Protein AF-A0A1W6MSN5-F1 (afdb_monomer_lite)

Sequence (271 aa):
MRWISDKAENTPKPKRASVRVVSIAAPNGRPIFDTGAVQSAICGAPQLVPGHAYAGFCESVIEARYAGYIDSFAGGAVCFGRIGQMRLEPYPQQYSVRHNVARPTDMIAESIAFLIRNLPAVLLLFALVLGATGLPRRTDAASRFLAWILLLPIGVTGLWAGIAHIFYPGVAAAYIGWEDSPFQYEVGTADLAIGVTACAAFWRSWDFRAAAVCGASIFLFGDAIGHVRQMLAANNFAPGNAGVPFYMDIICPLLAIGLLIASRRASSLGK

Foldseek 3Di:
DDDDDDDDPDDDDPPPPPPPFDDDQDPPRDRQFDLVQLLCLLVVDDPPDVPPDPVVSQVSLVVRQFPAWDDDPVAWIWTAHPVGGTDTGHRPPVVVVPCVPPDPVNVVVVVVVVCVLQQLVVLLVVLVVCLVPVPDDPADSLLSSLLSLLQTNFQVVLQVQLCCLQVVVCVSQVQQVHHRDPVSNVSSVLSNVLNVQSNVCSPDDLVSLVVSLVSLLVVLVVLLVVLVCCCVPVVRCRCCSVHNSNVSSPVSSVSNVVSSVVRVVVVVVVD

pLDDT: mean 77.25, std 23.17, range [25.5, 98.81]

InterPro domains:
  IPR046740 Protein of unknown function DUF6790 [PF20589] (118-267)

Secondary structure (DSSP, 8-state):
-----------------------PPPTTSS-SS-HHHHHHHHHT--TTSTT--HHHHHHHHHHTTEEEEEEETTTEEEEEETTS-EEEEEPPGGGGG---S--HHHHHHHHHHHHHHTHHHHHHHHHHHHHHHS---SS-HHHHHHHHHIIIIIIIHHHHHHHHHHH-HHHHHHHHT----THHHHHHHHHHHHHHHHHHHTTS-HHHHHHHHHHHHHHHHHHHHHHHHHHHHH----HHHHSHHHHHHHHHHHHHHHHHHHHHHHHHHT-

Structure (mmCIF, N/CA/C/O backbone):
data_AF-A0A1W6MSN5-F1
#
_entry.id   AF-A0A1W6MSN5-F1
#
loop_
_atom_site.group_PDB
_atom_site.id
_atom_site.type_symbol
_atom_site.label_atom_id
_atom_site.label_alt_id
_atom_site.label_comp_id
_atom_site.label_asym_id
_atom_site.label_entity_id
_atom_site.label_seq_id
_atom_site.pdbx_PDB_ins_code
_atom_site.Cartn_x
_atom_site.Cartn_y
_atom_site.Cartn_z
_atom_site.occupancy
_atom_site.B_iso_or_equiv
_atom_site.auth_seq_id
_atom_site.auth_comp_id
_atom_site.auth_asym_id
_atom_site.auth_atom_id
_atom_site.pdbx_PDB_model_num
ATOM 1 N N . MET A 1 1 ? 27.901 -29.104 7.632 1.00 36.28 1 MET A N 1
ATOM 2 C CA . MET A 1 1 ? 26.883 -30.040 7.109 1.00 36.28 1 MET A CA 1
ATOM 3 C C . MET A 1 1 ? 26.612 -29.678 5.660 1.00 36.28 1 MET A C 1
ATOM 5 O O . MET A 1 1 ? 26.310 -28.528 5.381 1.00 36.28 1 MET A O 1
ATOM 9 N N . ARG A 1 2 ? 26.863 -30.634 4.764 1.00 28.89 2 ARG A N 1
ATOM 10 C CA . ARG A 1 2 ? 26.613 -30.600 3.314 1.00 28.89 2 ARG A CA 1
ATOM 11 C C . ARG A 1 2 ? 25.228 -31.198 3.028 1.00 28.89 2 ARG A C 1
ATOM 13 O O . ARG A 1 2 ? 24.700 -31.872 3.907 1.00 28.89 2 ARG A O 1
ATOM 20 N N . TRP A 1 3 ? 24.805 -31.052 1.768 1.00 25.50 3 TRP A N 1
ATOM 21 C CA . TRP A 1 3 ? 23.624 -31.584 1.062 1.00 25.50 3 TRP A CA 1
ATOM 22 C C . TRP A 1 3 ? 22.485 -30.558 0.961 1.00 25.50 3 TRP A C 1
ATOM 24 O O . TRP A 1 3 ? 22.000 -30.081 1.975 1.00 25.50 3 TRP A O 1
ATOM 34 N N . ILE A 1 4 ? 22.058 -30.126 -0.232 1.00 29.73 4 ILE A N 1
ATOM 35 C CA . ILE A 1 4 ? 21.908 -30.878 -1.493 1.00 29.73 4 ILE A CA 1
ATOM 36 C C . ILE A 1 4 ? 22.422 -30.062 -2.698 1.00 29.73 4 ILE A C 1
ATOM 38 O O . ILE A 1 4 ? 21.942 -28.961 -2.958 1.00 29.73 4 ILE A O 1
ATOM 42 N N . SER A 1 5 ? 23.382 -30.633 -3.437 1.00 36.91 5 SER A N 1
ATOM 43 C CA . SER A 1 5 ? 23.536 -30.434 -4.883 1.00 36.91 5 SER A CA 1
ATOM 44 C C . SER A 1 5 ? 22.693 -31.481 -5.618 1.00 36.91 5 SER A C 1
ATOM 46 O O . SER A 1 5 ? 22.407 -32.541 -5.066 1.00 36.91 5 SER A O 1
ATOM 48 N N . ASP A 1 6 ? 22.367 -31.172 -6.873 1.00 33.50 6 ASP A N 1
ATOM 49 C CA . ASP A 1 6 ? 21.861 -32.074 -7.917 1.00 33.50 6 ASP A CA 1
ATOM 50 C C . ASP A 1 6 ? 20.360 -32.396 -7.903 1.00 33.50 6 ASP A C 1
ATOM 52 O O . ASP A 1 6 ? 19.904 -33.400 -7.361 1.00 33.50 6 ASP A O 1
ATOM 56 N N . LYS A 1 7 ? 19.588 -31.560 -8.615 1.00 31.81 7 LYS A N 1
ATOM 57 C CA . LYS A 1 7 ? 18.926 -31.938 -9.883 1.00 31.81 7 LYS A CA 1
ATOM 58 C C . LYS A 1 7 ? 18.090 -30.776 -10.435 1.00 31.81 7 LYS A C 1
ATOM 60 O O . LYS A 1 7 ? 16.948 -30.581 -10.042 1.00 31.81 7 LYS A O 1
ATOM 65 N N . ALA A 1 8 ? 18.658 -30.060 -11.401 1.00 31.67 8 ALA A N 1
ATOM 66 C CA . ALA A 1 8 ? 17.929 -29.426 -12.503 1.00 31.67 8 ALA A CA 1
ATOM 67 C C . ALA A 1 8 ? 18.925 -29.132 -13.636 1.00 31.67 8 ALA A C 1
ATOM 69 O O . ALA A 1 8 ? 19.138 -27.993 -14.042 1.00 31.67 8 ALA A O 1
ATOM 70 N N . GLU A 1 9 ? 19.592 -30.182 -14.109 1.00 35.94 9 GLU A N 1
ATOM 71 C CA . GLU A 1 9 ? 20.255 -30.148 -15.405 1.00 35.94 9 GLU A CA 1
ATOM 72 C C . GLU A 1 9 ? 19.197 -30.433 -16.484 1.00 35.94 9 GLU A C 1
ATOM 74 O O . GLU A 1 9 ? 18.377 -31.340 -16.337 1.00 35.94 9 GLU A O 1
ATOM 79 N N . ASN A 1 10 ? 19.245 -29.654 -17.568 1.00 35.78 10 ASN A N 1
ATOM 80 C CA . ASN A 1 10 ? 18.534 -29.838 -18.838 1.00 35.78 10 ASN A CA 1
ATOM 81 C C . ASN A 1 10 ? 17.022 -29.542 -18.916 1.00 35.78 10 ASN A C 1
ATOM 83 O O . ASN A 1 10 ? 16.211 -30.387 -19.285 1.00 35.78 10 ASN A O 1
ATOM 87 N N . THR A 1 11 ? 16.672 -28.258 -18.841 1.00 30.72 11 THR A N 1
ATOM 88 C CA . THR A 1 11 ? 15.791 -27.695 -19.881 1.00 30.72 11 THR A CA 1
ATOM 89 C C . THR A 1 11 ? 16.637 -26.809 -20.789 1.00 30.72 11 THR A C 1
ATOM 91 O O . THR A 1 11 ? 17.241 -25.855 -20.286 1.00 30.72 11 THR A O 1
ATOM 94 N N . PRO A 1 12 ? 16.732 -27.084 -22.102 1.00 30.38 12 PRO A N 1
ATOM 95 C CA . PRO A 1 12 ? 17.428 -26.177 -22.996 1.00 30.38 12 PRO A CA 1
ATOM 96 C C . PRO A 1 12 ? 16.701 -24.831 -22.950 1.00 30.38 12 PRO A C 1
ATOM 98 O O . PRO A 1 12 ? 15.537 -24.735 -23.338 1.00 30.38 12 PRO A O 1
ATOM 101 N N . LYS A 1 13 ? 17.385 -23.777 -22.483 1.00 35.09 13 LYS A N 1
ATOM 102 C CA . LYS A 1 13 ? 16.971 -22.402 -22.795 1.00 35.09 13 LYS A CA 1
ATOM 103 C C . LYS A 1 13 ? 16.743 -22.352 -24.309 1.00 35.09 13 LYS A C 1
ATOM 105 O O . LYS A 1 13 ? 17.583 -22.914 -25.025 1.00 35.09 13 LYS A O 1
ATOM 110 N N . PRO A 1 14 ? 15.666 -21.726 -24.821 1.00 30.42 14 PRO A N 1
ATOM 111 C CA . PRO A 1 14 ? 15.506 -21.587 -26.258 1.00 30.42 14 PRO A CA 1
ATOM 112 C C . PRO A 1 14 ? 16.769 -20.905 -26.776 1.00 30.42 14 PRO A C 1
ATOM 114 O O . PRO A 1 14 ? 17.052 -19.750 -26.449 1.00 30.42 14 PRO A O 1
ATOM 117 N N . LYS A 1 15 ? 17.593 -21.656 -27.517 1.00 31.75 15 LYS A N 1
ATOM 118 C CA . LYS A 1 15 ? 18.714 -21.073 -28.242 1.00 31.75 15 LYS A CA 1
ATOM 119 C C . LYS A 1 15 ? 18.079 -19.981 -29.088 1.00 31.75 15 LYS A C 1
ATOM 121 O O . LYS A 1 15 ? 17.180 -20.282 -29.871 1.00 31.75 15 LYS A O 1
ATOM 126 N N . ARG A 1 16 ? 18.509 -18.725 -28.930 1.00 32.88 16 ARG A N 1
ATOM 127 C CA . ARG A 1 16 ? 18.260 -17.717 -29.964 1.00 32.88 16 ARG A CA 1
ATOM 128 C C . ARG A 1 16 ? 18.854 -18.296 -31.240 1.00 32.88 16 ARG A C 1
ATOM 130 O O . ARG A 1 16 ? 20.068 -18.280 -31.423 1.00 32.88 16 ARG A O 1
ATOM 137 N N . ALA A 1 17 ? 18.003 -18.880 -32.072 1.00 28.70 17 ALA A N 1
ATOM 138 C CA . ALA A 1 17 ? 18.365 -19.274 -33.410 1.00 28.70 17 ALA A CA 1
ATOM 139 C C . ALA A 1 17 ? 18.505 -17.968 -34.188 1.00 28.70 17 ALA A C 1
ATOM 141 O O . ALA A 1 17 ? 17.533 -17.424 -34.703 1.00 28.70 17 ALA A O 1
ATOM 142 N N . SER A 1 18 ? 19.714 -17.412 -34.220 1.00 31.62 18 SER A N 1
ATOM 143 C CA . SER A 1 18 ? 20.055 -16.470 -35.271 1.00 31.62 18 SER A CA 1
ATOM 144 C C . SER A 1 18 ? 20.172 -17.285 -36.554 1.00 31.62 18 SER A C 1
ATOM 146 O O . SER A 1 18 ? 21.187 -17.924 -36.832 1.00 31.62 18 SER A O 1
ATOM 148 N N . VAL A 1 19 ? 19.088 -17.318 -37.328 1.00 29.61 19 VAL A N 1
ATOM 149 C CA . VAL A 1 19 ? 19.141 -17.816 -38.701 1.00 29.61 19 VAL A CA 1
ATOM 150 C C . VAL A 1 19 ? 19.996 -16.821 -39.475 1.00 29.61 19 VAL A C 1
ATOM 152 O O . VAL A 1 19 ? 19.579 -15.697 -39.748 1.00 29.61 19 VAL A O 1
ATOM 155 N N . ARG A 1 20 ? 21.236 -17.209 -39.780 1.00 27.30 20 ARG A N 1
ATOM 156 C CA . ARG A 1 20 ? 22.083 -16.440 -40.686 1.00 27.30 20 ARG A CA 1
ATOM 157 C C . ARG A 1 20 ? 21.509 -16.645 -42.089 1.00 27.30 20 ARG A C 1
ATOM 159 O O . ARG A 1 20 ? 21.600 -17.737 -42.642 1.00 27.30 20 ARG A O 1
ATOM 166 N N . VAL A 1 21 ? 20.851 -15.617 -42.618 1.00 35.75 21 VAL A N 1
ATOM 167 C CA . VAL A 1 21 ? 20.214 -15.656 -43.939 1.00 35.75 21 VAL A CA 1
ATOM 168 C C . VAL A 1 21 ? 21.306 -15.767 -44.999 1.00 35.75 21 VAL A C 1
ATOM 170 O O . VAL A 1 21 ? 22.071 -14.830 -45.219 1.00 35.75 21 VAL A O 1
ATOM 173 N N . VAL A 1 22 ? 21.394 -16.926 -45.648 1.00 31.64 22 VAL A N 1
ATOM 174 C CA . VAL A 1 22 ? 22.201 -17.092 -46.856 1.00 31.64 22 VAL A CA 1
ATOM 175 C C . VAL A 1 22 ? 21.367 -16.561 -48.016 1.00 31.64 22 VAL A C 1
ATOM 177 O O . VAL A 1 22 ? 20.335 -17.132 -48.365 1.00 31.64 22 VAL A O 1
ATOM 180 N N . SER A 1 23 ? 21.794 -15.439 -48.595 1.00 39.47 23 SER A N 1
ATOM 181 C CA . SER A 1 23 ? 21.292 -14.989 -49.892 1.00 39.47 23 SER A CA 1
ATOM 182 C C . SER A 1 23 ? 21.693 -16.030 -50.936 1.00 39.47 23 SER A C 1
ATOM 184 O O . SER A 1 23 ? 22.871 -16.172 -51.254 1.00 39.47 23 SER A O 1
ATOM 186 N N . ILE A 1 24 ? 20.727 -16.795 -51.434 1.00 39.94 24 ILE A N 1
ATOM 187 C CA . ILE A 1 24 ? 20.908 -17.609 -52.637 1.00 39.94 24 ILE A CA 1
ATOM 188 C C . ILE A 1 24 ? 20.416 -16.726 -53.781 1.00 39.94 24 ILE A C 1
ATOM 190 O O . ILE A 1 24 ? 19.296 -16.237 -53.702 1.00 39.94 24 ILE A O 1
ATOM 194 N N . ALA A 1 25 ? 21.237 -16.457 -54.795 1.00 41.09 25 ALA A N 1
ATOM 195 C CA . ALA A 1 25 ? 20.827 -15.695 -55.977 1.00 41.09 25 ALA A CA 1
ATOM 196 C C . ALA A 1 25 ? 20.073 -16.595 -56.973 1.00 41.09 25 ALA A C 1
ATOM 198 O O . ALA A 1 25 ? 20.331 -17.798 -57.042 1.00 41.09 25 ALA A O 1
ATOM 199 N N . ALA A 1 26 ? 19.144 -16.028 -57.755 1.00 46.78 26 ALA A N 1
ATOM 200 C CA . ALA A 1 26 ? 18.489 -16.770 -58.833 1.00 46.78 26 ALA A CA 1
ATOM 201 C C . ALA A 1 26 ? 19.520 -17.126 -59.925 1.00 46.78 26 ALA A C 1
ATOM 203 O O . ALA A 1 26 ? 20.399 -16.301 -60.194 1.00 46.78 26 ALA A O 1
ATOM 204 N N . PRO A 1 27 ? 19.389 -18.267 -60.630 1.00 43.47 27 PRO A N 1
ATOM 205 C CA . PRO A 1 27 ? 20.343 -18.702 -61.665 1.00 43.47 27 PRO A CA 1
ATOM 206 C C . PRO A 1 27 ? 20.520 -17.733 -62.851 1.00 43.47 27 PRO A C 1
ATOM 208 O O . PRO A 1 27 ? 21.387 -17.920 -63.695 1.00 43.47 27 PRO A O 1
ATOM 211 N N . ASN A 1 28 ? 19.670 -16.715 -62.946 1.00 47.91 28 ASN A N 1
ATOM 212 C CA . ASN A 1 28 ? 19.462 -15.851 -64.102 1.00 47.91 28 ASN A CA 1
ATOM 213 C C . ASN A 1 28 ? 19.500 -14.349 -63.750 1.00 47.91 28 ASN A C 1
ATOM 215 O O . ASN A 1 28 ? 18.985 -13.526 -64.504 1.00 47.91 28 ASN A O 1
ATOM 219 N N . GLY A 1 29 ? 20.092 -13.978 -62.607 1.00 49.56 29 GLY A N 1
ATOM 220 C CA . GLY A 1 29 ? 20.387 -12.578 -62.260 1.00 49.56 29 GLY A CA 1
ATOM 221 C C . GLY A 1 29 ? 19.173 -11.691 -61.949 1.00 49.56 29 GLY A C 1
ATOM 222 O O . GLY A 1 29 ? 19.337 -10.496 -61.720 1.00 49.56 29 GLY A O 1
ATOM 223 N N . ARG A 1 30 ? 17.955 -12.248 -61.909 1.00 48.38 30 ARG A N 1
ATOM 224 C CA . ARG A 1 30 ? 16.757 -11.545 -61.426 1.00 48.38 30 ARG A CA 1
ATOM 225 C C . ARG A 1 30 ? 16.666 -11.646 -59.897 1.00 48.38 30 ARG A C 1
ATOM 227 O O . ARG A 1 30 ? 16.995 -12.703 -59.353 1.00 48.38 30 ARG A O 1
ATOM 234 N N . PRO A 1 31 ? 16.202 -10.598 -59.193 1.00 53.94 31 PRO A N 1
ATOM 235 C CA . PRO A 1 31 ? 15.923 -10.710 -57.768 1.00 53.94 31 PRO A CA 1
ATOM 236 C C . PRO A 1 31 ? 14.862 -11.795 -57.533 1.00 53.94 31 PRO A C 1
ATOM 238 O O . PRO A 1 31 ? 13.854 -11.856 -58.235 1.00 53.94 31 PRO A O 1
ATOM 241 N N . ILE A 1 32 ? 15.120 -12.689 -56.572 1.00 58.00 32 ILE A N 1
ATOM 242 C CA . ILE A 1 32 ? 14.226 -13.817 -56.249 1.00 58.00 32 ILE A CA 1
ATOM 243 C C . ILE A 1 32 ? 12.878 -13.328 -55.702 1.00 58.00 32 ILE A C 1
ATOM 245 O O . ILE A 1 32 ? 11.854 -13.970 -55.929 1.00 58.00 32 ILE A O 1
ATOM 249 N N . PHE A 1 33 ? 12.887 -12.177 -55.031 1.00 62.41 33 PHE A N 1
ATOM 250 C CA . PHE A 1 33 ? 11.725 -11.536 -54.430 1.00 62.41 33 PHE A CA 1
ATOM 251 C C . PHE A 1 33 ? 11.545 -10.134 -54.983 1.00 62.41 33 PHE A C 1
ATOM 253 O O . PHE A 1 33 ? 12.529 -9.405 -55.132 1.00 62.41 33 PHE A O 1
ATOM 260 N N . ASP A 1 34 ? 10.295 -9.741 -55.211 1.00 67.50 34 ASP A N 1
ATOM 261 C CA . ASP A 1 34 ? 9.962 -8.347 -55.473 1.00 67.50 34 ASP A CA 1
ATOM 262 C C . ASP A 1 34 ? 9.640 -7.643 -54.151 1.00 67.50 34 ASP A C 1
ATOM 264 O O . ASP A 1 34 ? 8.501 -7.582 -53.686 1.00 67.50 34 ASP A O 1
ATOM 268 N N . THR A 1 35 ? 10.692 -7.143 -53.506 1.00 62.31 35 THR A N 1
ATOM 269 C CA . THR A 1 35 ? 10.578 -6.442 -52.222 1.00 62.31 35 THR A CA 1
ATOM 270 C C . THR A 1 35 ? 9.804 -5.138 -52.367 1.00 62.31 35 THR A C 1
ATOM 272 O O . THR A 1 35 ? 9.113 -4.737 -51.440 1.00 62.31 35 THR A O 1
ATOM 275 N N . GLY A 1 36 ? 9.893 -4.483 -53.530 1.00 62.31 36 GLY A N 1
ATOM 276 C CA . GLY A 1 36 ? 9.146 -3.260 -53.811 1.00 62.31 36 GLY A CA 1
ATOM 277 C C . GLY A 1 36 ? 7.647 -3.527 -53.893 1.00 62.31 36 GLY A C 1
ATOM 278 O O . GLY A 1 36 ? 6.863 -2.764 -53.329 1.00 62.31 36 GLY A O 1
ATOM 279 N N . ALA A 1 37 ? 7.252 -4.640 -54.516 1.00 64.00 37 ALA A N 1
ATOM 280 C CA . ALA A 1 37 ? 5.863 -5.076 -54.582 1.00 64.00 37 ALA A CA 1
ATOM 281 C C . ALA A 1 37 ? 5.304 -5.458 -53.203 1.00 64.00 37 ALA A C 1
ATOM 283 O O . ALA A 1 37 ? 4.214 -5.007 -52.862 1.00 64.00 37 ALA A O 1
ATOM 284 N N . VAL A 1 38 ? 6.049 -6.195 -52.365 1.00 63.69 38 VAL A N 1
ATOM 285 C CA . VAL A 1 38 ? 5.590 -6.511 -50.993 1.00 63.69 38 VAL A CA 1
ATOM 286 C C . VAL A 1 38 ? 5.523 -5.271 -50.119 1.00 63.69 38 VAL A C 1
ATOM 288 O O . VAL A 1 38 ? 4.529 -5.086 -49.425 1.00 63.69 38 VAL A O 1
ATOM 291 N N . GLN A 1 39 ? 6.516 -4.382 -50.177 1.00 64.62 39 GLN A N 1
ATOM 292 C CA . GLN A 1 39 ? 6.456 -3.118 -49.444 1.00 64.62 39 GLN A CA 1
ATOM 293 C C . GLN A 1 39 ? 5.255 -2.281 -49.907 1.00 64.62 39 GLN A C 1
ATOM 295 O O . GLN A 1 39 ? 4.568 -1.688 -49.084 1.00 64.62 39 GLN A O 1
ATOM 300 N N . SER A 1 40 ? 4.963 -2.271 -51.212 1.00 63.53 40 SER A N 1
ATOM 301 C CA . SER A 1 40 ? 3.802 -1.573 -51.777 1.00 63.53 40 SER A CA 1
ATOM 302 C C . SER A 1 40 ? 2.483 -2.222 -51.367 1.00 63.53 40 SER A C 1
ATOM 304 O O . SER A 1 40 ? 1.533 -1.502 -51.094 1.00 63.53 40 SER A O 1
ATOM 306 N N . ALA A 1 41 ? 2.426 -3.549 -51.248 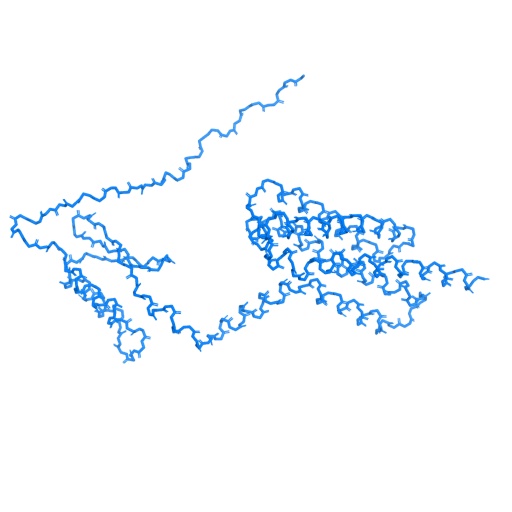1.00 63.66 41 ALA A N 1
ATOM 307 C CA . ALA A 1 41 ? 1.266 -4.274 -50.735 1.00 63.66 41 ALA A CA 1
ATOM 308 C C . ALA A 1 41 ? 1.061 -4.041 -49.230 1.00 63.66 41 ALA A C 1
ATOM 310 O O . ALA A 1 41 ? -0.064 -3.856 -48.786 1.00 63.66 41 ALA A O 1
ATOM 311 N N . ILE A 1 42 ? 2.142 -3.983 -48.447 1.00 62.34 42 ILE A N 1
ATOM 312 C CA . ILE A 1 42 ? 2.125 -3.644 -47.017 1.00 62.34 42 ILE A CA 1
ATOM 313 C C . ILE A 1 42 ? 1.673 -2.190 -46.813 1.00 62.34 42 ILE A C 1
ATOM 315 O O . ILE A 1 42 ? 0.824 -1.918 -45.968 1.00 62.34 42 ILE A O 1
ATOM 319 N N . CYS A 1 43 ? 2.194 -1.252 -47.606 1.00 61.16 43 CYS A N 1
ATOM 320 C CA . CYS A 1 43 ? 1.782 0.156 -47.589 1.00 61.16 43 CYS A CA 1
ATOM 321 C C . CYS A 1 43 ? 0.358 0.358 -48.140 1.00 61.16 43 CYS A C 1
ATOM 323 O O . CYS A 1 43 ? -0.357 1.256 -47.699 1.00 61.16 43 CYS A O 1
ATOM 325 N N . GLY A 1 44 ? -0.035 -0.469 -49.109 1.00 53.75 44 GLY A N 1
ATOM 326 C CA . GLY A 1 44 ? -1.311 -0.465 -49.819 1.00 53.75 44 GLY A CA 1
ATOM 327 C C . GLY A 1 44 ? -2.384 -1.349 -49.189 1.00 53.75 44 GLY A C 1
ATOM 328 O O . GLY A 1 44 ? -3.479 -1.427 -49.736 1.00 53.75 44 GLY A O 1
ATOM 329 N N . ALA A 1 45 ? -2.118 -1.947 -48.025 1.00 54.94 45 ALA A N 1
ATOM 330 C CA . ALA A 1 45 ? -3.097 -2.642 -47.199 1.00 54.94 45 ALA A CA 1
ATOM 331 C C . ALA A 1 45 ? -3.615 -1.743 -46.056 1.00 54.94 45 ALA A C 1
ATOM 333 O O . ALA A 1 45 ? -3.410 -2.061 -44.882 1.00 54.94 45 ALA A O 1
ATOM 334 N N . PRO A 1 46 ? -4.315 -0.614 -46.312 1.00 49.62 46 PRO A N 1
ATOM 335 C CA . PRO A 1 46 ? -5.171 -0.072 -45.282 1.00 49.62 46 PRO A CA 1
ATOM 336 C C . PRO A 1 46 ? -6.291 -1.083 -45.034 1.00 49.62 46 PRO A C 1
ATOM 338 O O . PRO A 1 46 ? -7.119 -1.338 -45.908 1.00 49.62 46 PRO A O 1
ATOM 341 N N . GLN A 1 47 ? -6.384 -1.579 -43.801 1.00 52.88 47 GLN A N 1
ATOM 342 C CA . GLN A 1 47 ? -7.576 -2.227 -43.235 1.00 52.88 47 GLN A CA 1
ATOM 343 C C . GLN A 1 47 ? -8.798 -1.270 -43.163 1.00 52.88 47 GLN A C 1
ATOM 345 O O . GLN A 1 47 ? -9.570 -1.306 -42.211 1.00 52.88 47 GLN A O 1
ATOM 350 N N . LEU A 1 48 ? -8.974 -0.360 -44.129 1.00 46.56 48 LEU A N 1
ATOM 351 C CA . LEU A 1 48 ? -9.953 0.731 -44.091 1.00 46.56 48 LEU A CA 1
ATOM 352 C C . LEU A 1 48 ? -10.623 1.033 -45.446 1.00 46.56 48 LEU A C 1
ATOM 354 O O . LEU A 1 48 ? -11.219 2.097 -45.597 1.00 46.56 48 LEU A O 1
ATOM 358 N N . VAL A 1 49 ? -10.598 0.109 -46.412 1.00 37.28 49 VAL A N 1
ATOM 359 C CA . VAL A 1 49 ? -11.524 0.154 -47.560 1.00 37.28 49 VAL A CA 1
ATOM 360 C C . VAL A 1 49 ? -12.536 -0.984 -47.398 1.00 37.28 49 VAL A C 1
ATOM 362 O O . VAL A 1 49 ? -12.117 -2.146 -47.374 1.00 37.28 49 VAL A O 1
ATOM 365 N N . PRO A 1 50 ? -13.848 -0.708 -47.270 1.00 34.41 50 PRO A N 1
ATOM 366 C CA . PRO A 1 50 ? -14.865 -1.754 -47.314 1.00 34.41 50 PRO A CA 1
ATOM 367 C C . PRO A 1 50 ? -14.708 -2.548 -48.620 1.00 34.41 50 PRO A C 1
ATOM 369 O O . PRO A 1 50 ? -14.910 -2.000 -49.699 1.00 34.41 50 PRO A O 1
ATOM 372 N N . GLY A 1 51 ? -14.287 -3.814 -48.523 1.00 44.47 51 GLY A N 1
ATOM 373 C CA . GLY A 1 51 ? -14.064 -4.693 -49.679 1.00 44.47 51 GLY A CA 1
ATOM 374 C C . GLY A 1 51 ? -12.620 -5.154 -49.927 1.00 44.47 51 GLY A C 1
ATOM 375 O O . GLY A 1 51 ? -12.437 -6.067 -50.728 1.00 44.47 51 GLY A O 1
ATOM 376 N N . HIS A 1 52 ? -11.598 -4.634 -49.230 1.00 46.66 52 HIS A N 1
ATOM 377 C CA . HIS A 1 52 ? -10.257 -5.243 -49.282 1.00 46.66 52 HIS A CA 1
ATOM 378 C C . HIS A 1 52 ? -10.186 -6.474 -48.369 1.00 46.66 52 HIS A C 1
ATOM 380 O O . HIS A 1 52 ? -9.843 -6.400 -47.190 1.00 46.66 52 HIS A O 1
ATOM 386 N N . ALA A 1 53 ? -10.569 -7.625 -48.919 1.00 53.34 53 ALA A N 1
ATOM 387 C CA . ALA A 1 53 ? -10.463 -8.909 -48.244 1.00 53.34 53 ALA A CA 1
ATOM 388 C C . ALA A 1 53 ? -8.991 -9.341 -48.121 1.00 53.34 53 ALA A C 1
ATOM 390 O O . ALA A 1 53 ? -8.197 -9.118 -49.032 1.00 53.34 53 ALA A O 1
ATOM 391 N N . TYR A 1 54 ? -8.661 -10.034 -47.027 1.00 55.19 54 TYR A N 1
ATOM 392 C CA . TYR A 1 54 ? -7.385 -10.730 -46.773 1.00 55.19 54 TYR A CA 1
ATOM 393 C C . TYR A 1 54 ? -6.823 -11.461 -48.013 1.00 55.19 54 TYR A C 1
ATOM 395 O O . TYR A 1 54 ? -5.616 -11.483 -48.237 1.00 55.19 54 TYR A O 1
ATOM 403 N N . ALA A 1 55 ? -7.713 -11.965 -48.874 1.00 55.94 55 ALA A N 1
ATOM 404 C CA . ALA A 1 55 ? -7.392 -12.560 -50.166 1.00 55.94 55 ALA A CA 1
ATOM 405 C C . ALA A 1 55 ? -6.539 -11.664 -51.089 1.00 55.94 55 ALA A C 1
ATOM 407 O O . ALA A 1 55 ? -5.570 -12.157 -51.653 1.00 55.94 55 ALA A O 1
ATOM 408 N N . GLY A 1 56 ? -6.824 -10.361 -51.199 1.00 60.25 56 GLY A N 1
ATOM 409 C CA . GLY A 1 56 ? -6.070 -9.460 -52.086 1.00 60.25 56 GLY A CA 1
ATOM 410 C C . GLY A 1 56 ? -4.639 -9.196 -51.603 1.00 60.25 56 GLY A C 1
ATOM 411 O O . GLY A 1 56 ? -3.711 -9.059 -52.402 1.00 60.25 56 GLY A O 1
ATOM 412 N N . PHE A 1 57 ? -4.427 -9.199 -50.282 1.00 64.44 57 PHE A N 1
ATOM 413 C CA . PHE A 1 57 ? -3.080 -9.140 -49.713 1.00 64.44 57 PHE A CA 1
ATOM 414 C C . PHE A 1 57 ? -2.314 -10.440 -49.987 1.00 64.44 57 PHE A C 1
ATOM 416 O O . PHE A 1 57 ? -1.162 -10.400 -50.418 1.00 64.44 57 PHE A O 1
ATOM 423 N N . CYS A 1 58 ? -2.962 -11.598 -49.810 1.00 61.59 58 CYS A N 1
ATOM 424 C CA . CYS A 1 58 ? -2.376 -12.890 -50.165 1.00 61.59 58 CYS A CA 1
ATOM 425 C C . CYS A 1 58 ? -2.000 -12.969 -51.652 1.00 61.59 58 CYS A C 1
ATOM 427 O O . CYS A 1 58 ? -0.913 -13.451 -51.964 1.00 61.59 58 CYS A O 1
ATOM 429 N N . GLU A 1 59 ? -2.846 -12.465 -52.555 1.00 64.62 59 GLU A N 1
ATOM 430 C CA . GLU A 1 59 ? -2.545 -12.382 -53.990 1.00 64.62 59 GLU A CA 1
ATOM 431 C C . GLU A 1 59 ? -1.297 -11.537 -54.249 1.00 64.62 59 GLU A C 1
ATOM 433 O O . GLU A 1 59 ? -0.379 -12.001 -54.917 1.00 64.62 59 GLU A O 1
ATOM 438 N N . SER A 1 60 ? -1.190 -10.368 -53.614 1.00 66.38 60 SER A N 1
ATOM 439 C CA . SER A 1 60 ? -0.036 -9.471 -53.767 1.00 66.38 60 SER A CA 1
ATOM 440 C C . SER A 1 60 ? 1.277 -10.106 -53.280 1.00 66.38 60 SER A C 1
ATOM 442 O O . SER A 1 60 ? 2.330 -9.955 -53.901 1.00 66.38 60 SER A O 1
ATOM 444 N N . VAL A 1 61 ? 1.229 -10.869 -52.182 1.00 65.38 61 VAL A N 1
ATOM 445 C CA . VAL A 1 61 ? 2.383 -11.618 -51.647 1.00 65.38 61 VAL A CA 1
ATOM 446 C C . VAL A 1 61 ? 2.793 -12.757 -52.592 1.00 65.38 61 VAL A C 1
ATOM 448 O O . VAL A 1 61 ? 3.987 -12.991 -52.807 1.00 65.38 61 VAL A O 1
ATOM 451 N N . ILE A 1 62 ? 1.819 -13.447 -53.192 1.00 65.50 62 ILE A N 1
ATOM 452 C CA . ILE A 1 62 ? 2.055 -14.515 -54.174 1.00 65.50 62 ILE A CA 1
ATOM 453 C C . ILE A 1 62 ? 2.630 -13.942 -55.480 1.00 65.50 62 ILE A C 1
ATOM 455 O O . ILE A 1 62 ? 3.591 -14.504 -56.018 1.00 65.50 62 ILE A O 1
ATOM 459 N N . GLU A 1 63 ? 2.100 -12.818 -55.970 1.00 70.44 63 GLU A N 1
ATOM 460 C CA . GLU A 1 63 ? 2.595 -12.101 -57.155 1.00 70.44 63 GLU A CA 1
ATOM 461 C C . GLU A 1 63 ? 4.027 -11.595 -56.957 1.00 70.44 63 GLU A C 1
ATOM 463 O O . GLU A 1 63 ? 4.865 -11.715 -57.856 1.00 70.44 63 GLU A O 1
ATOM 468 N N . ALA A 1 64 ? 4.359 -11.158 -55.739 1.00 65.69 64 ALA A N 1
ATOM 469 C CA . ALA A 1 64 ? 5.712 -10.772 -55.353 1.00 65.69 64 ALA A CA 1
ATOM 470 C C . ALA A 1 64 ? 6.682 -11.958 -55.143 1.00 65.69 64 ALA A C 1
ATOM 472 O O . ALA A 1 64 ? 7.824 -11.771 -54.710 1.00 65.69 64 ALA A O 1
ATOM 473 N N . ARG A 1 65 ? 6.254 -13.177 -55.514 1.00 67.56 65 ARG A N 1
ATOM 474 C CA . ARG A 1 65 ? 7.020 -14.439 -55.535 1.00 67.56 65 ARG A CA 1
ATOM 475 C C . ARG A 1 65 ? 7.315 -15.055 -54.167 1.00 67.56 65 ARG A C 1
ATOM 477 O O . ARG A 1 65 ? 8.158 -15.952 -54.066 1.00 67.56 65 ARG A O 1
ATOM 484 N N . TYR A 1 66 ? 6.585 -14.656 -53.133 1.00 67.69 66 TYR A N 1
ATOM 485 C CA . TYR A 1 66 ? 6.630 -15.328 -51.838 1.00 67.69 66 TYR A CA 1
ATOM 486 C C . TYR A 1 66 ? 5.693 -16.550 -51.829 1.00 67.69 66 TYR A C 1
ATOM 488 O O . TYR A 1 66 ? 4.736 -16.657 -52.595 1.00 67.69 66 TYR A O 1
ATOM 496 N N . ALA A 1 67 ? 6.016 -17.532 -50.993 1.00 64.62 67 ALA A N 1
ATOM 497 C CA . ALA A 1 67 ? 5.208 -18.722 -50.733 1.00 64.62 67 ALA A CA 1
ATOM 498 C C . ALA A 1 67 ? 4.163 -18.499 -49.630 1.00 64.62 67 ALA A C 1
ATOM 500 O O . ALA A 1 67 ? 3.179 -19.228 -49.572 1.00 64.62 67 ALA A O 1
ATOM 501 N N . GLY A 1 68 ? 4.383 -17.516 -48.755 1.00 62.25 68 GLY A N 1
ATOM 502 C CA . GLY A 1 68 ? 3.477 -17.166 -47.666 1.00 62.25 68 GLY A CA 1
ATOM 503 C C . GLY A 1 68 ? 4.094 -16.132 -46.730 1.00 62.25 68 GLY A C 1
ATOM 504 O O . GLY A 1 68 ? 5.240 -15.721 -46.921 1.00 62.25 68 GLY A O 1
ATOM 505 N N . TYR A 1 69 ? 3.349 -15.723 -45.707 1.00 66.19 69 TYR A N 1
ATOM 506 C CA . TYR A 1 69 ? 3.826 -14.798 -44.681 1.00 66.19 69 TYR A CA 1
ATOM 507 C C . TYR A 1 69 ? 3.215 -15.118 -43.310 1.00 66.19 69 TYR A C 1
ATOM 509 O O . TYR A 1 69 ? 2.174 -15.768 -43.221 1.00 66.19 69 TYR A O 1
ATOM 517 N N . ILE A 1 70 ? 3.873 -14.659 -42.247 1.00 62.44 70 ILE A N 1
ATOM 518 C CA . ILE A 1 70 ? 3.381 -14.658 -40.868 1.00 62.44 70 ILE A CA 1
ATOM 519 C C . ILE A 1 70 ? 3.493 -13.231 -40.343 1.00 62.44 70 ILE A C 1
ATOM 521 O O . ILE A 1 70 ? 4.551 -12.609 -40.444 1.00 62.44 70 ILE A O 1
ATOM 525 N N . ASP A 1 71 ? 2.406 -12.721 -39.774 1.00 60.28 71 ASP A N 1
ATOM 526 C CA . ASP A 1 71 ? 2.402 -11.408 -39.137 1.00 60.28 71 ASP A CA 1
ATOM 527 C C . ASP A 1 71 ? 3.181 -11.474 -37.814 1.00 60.28 71 ASP A C 1
ATOM 529 O O . ASP A 1 71 ? 2.973 -12.371 -36.992 1.00 60.28 71 ASP A O 1
ATOM 533 N N . SER A 1 72 ? 4.127 -10.559 -37.624 1.00 55.44 72 SER A N 1
ATOM 534 C CA . SER A 1 72 ? 4.947 -10.487 -36.419 1.00 55.44 72 SER A CA 1
ATOM 535 C C . SER A 1 72 ? 4.360 -9.465 -35.460 1.00 55.44 72 SER A C 1
ATOM 537 O O . SER A 1 72 ? 4.262 -8.277 -35.772 1.00 55.44 72 SER A O 1
ATOM 539 N N . PHE A 1 73 ? 4.097 -9.902 -34.227 1.00 48.66 73 PHE A N 1
ATOM 540 C CA . PHE A 1 73 ? 3.710 -9.025 -33.116 1.00 48.66 73 PHE A CA 1
ATOM 541 C C . PHE A 1 73 ? 4.742 -7.921 -32.813 1.00 48.66 73 PHE A C 1
ATOM 543 O O . PHE A 1 73 ? 4.429 -6.973 -32.102 1.00 48.66 73 PHE A O 1
ATOM 550 N N . ALA A 1 74 ? 5.961 -8.015 -33.360 1.00 49.28 74 ALA A N 1
ATOM 551 C CA . ALA A 1 74 ? 7.013 -7.010 -33.225 1.00 49.28 74 ALA A CA 1
ATOM 552 C C . ALA A 1 74 ? 6.974 -5.898 -34.302 1.00 49.28 74 ALA A C 1
ATOM 554 O O . ALA A 1 74 ? 7.945 -5.156 -34.431 1.00 49.28 74 ALA A O 1
ATOM 555 N N . GLY A 1 75 ? 5.887 -5.772 -35.076 1.00 53.47 75 GLY A N 1
ATOM 556 C CA . GLY A 1 75 ? 5.681 -4.639 -35.990 1.00 53.47 75 GLY A CA 1
ATOM 557 C C . GLY A 1 75 ? 6.198 -4.847 -37.419 1.00 53.47 75 GLY A C 1
ATOM 558 O O . GLY A 1 75 ? 6.694 -3.910 -38.045 1.00 53.47 75 GLY A O 1
ATOM 559 N N . GLY A 1 76 ? 6.052 -6.054 -37.967 1.00 63.69 76 GLY A N 1
ATOM 560 C CA . GLY A 1 76 ? 6.357 -6.354 -39.373 1.00 63.69 76 GLY A CA 1
ATOM 561 C C . GLY A 1 76 ? 5.775 -7.694 -39.817 1.00 63.69 76 GLY A C 1
ATOM 562 O O . GLY A 1 76 ? 5.147 -8.381 -39.022 1.00 63.69 76 GLY A O 1
ATOM 563 N N . ALA A 1 77 ? 6.031 -8.106 -41.055 1.00 66.12 77 ALA A N 1
ATOM 564 C CA . ALA A 1 77 ? 5.661 -9.423 -41.571 1.00 66.12 77 ALA A CA 1
ATOM 565 C C . ALA A 1 77 ? 6.913 -10.255 -41.883 1.00 66.12 77 ALA A C 1
ATOM 567 O O . ALA A 1 77 ? 7.852 -9.782 -42.522 1.00 66.12 77 ALA A O 1
ATOM 568 N N . VAL A 1 78 ? 6.933 -11.517 -41.452 1.00 72.19 78 VAL A N 1
ATOM 569 C CA . VAL A 1 78 ? 7.939 -12.496 -41.882 1.00 72.19 78 VAL A CA 1
ATOM 570 C C . VAL A 1 78 ? 7.409 -13.185 -43.131 1.00 72.19 78 VAL A C 1
ATOM 572 O O . VAL A 1 78 ? 6.458 -13.956 -43.055 1.00 72.19 78 VAL A O 1
ATOM 575 N N . CYS A 1 79 ? 8.012 -12.920 -44.282 1.00 72.12 79 CYS A N 1
ATOM 576 C CA . CYS A 1 79 ? 7.633 -13.519 -45.554 1.00 72.12 79 CYS A CA 1
ATOM 577 C C . CYS A 1 79 ? 8.573 -14.685 -45.906 1.00 72.12 79 CYS A C 1
ATOM 579 O O . CYS A 1 79 ? 9.790 -14.604 -45.718 1.00 72.12 79 CYS A O 1
ATOM 581 N N . PHE A 1 80 ? 8.005 -15.770 -46.431 1.00 73.12 80 PHE A N 1
ATOM 582 C CA . PHE A 1 80 ? 8.690 -17.024 -46.747 1.00 73.12 80 PHE A CA 1
ATOM 583 C C . PHE A 1 80 ? 8.720 -17.240 -48.259 1.00 73.12 80 PHE A C 1
ATOM 585 O O . PHE A 1 80 ? 7.710 -17.054 -48.928 1.00 73.12 80 PHE A O 1
ATOM 592 N N . GLY A 1 81 ? 9.852 -17.663 -48.814 1.00 66.44 81 GLY A N 1
ATOM 593 C CA . GLY A 1 81 ? 9.991 -18.079 -50.210 1.00 66.44 81 GLY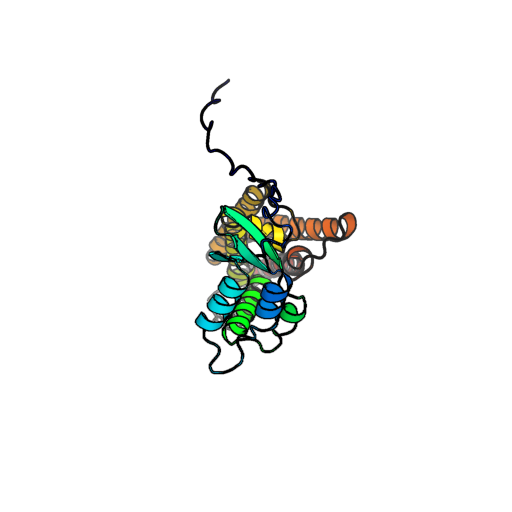 A CA 1
ATOM 594 C C . GLY A 1 81 ? 9.786 -19.579 -50.410 1.00 66.44 81 GLY A C 1
ATOM 595 O O . GLY A 1 81 ? 9.918 -20.372 -49.480 1.00 66.44 81 GLY A O 1
ATOM 596 N N . ARG A 1 82 ? 9.532 -19.991 -51.658 1.00 60.22 82 ARG A N 1
ATOM 597 C CA . ARG A 1 82 ? 9.230 -21.395 -52.023 1.00 60.22 82 ARG A CA 1
ATOM 598 C C . ARG A 1 82 ? 10.370 -22.386 -51.763 1.00 60.22 82 ARG A C 1
ATOM 600 O O . ARG A 1 82 ? 10.132 -23.585 -51.733 1.00 60.22 82 ARG A O 1
ATOM 607 N N . ILE A 1 83 ? 11.589 -21.888 -51.567 1.00 61.97 83 ILE A N 1
ATOM 608 C CA . ILE A 1 83 ? 12.792 -22.684 -51.281 1.00 61.97 83 ILE A CA 1
ATOM 609 C C . ILE A 1 83 ? 13.319 -22.467 -49.850 1.00 61.97 83 ILE A C 1
ATOM 611 O O . ILE A 1 83 ? 14.500 -22.663 -49.587 1.00 61.97 83 ILE A O 1
ATOM 615 N N . GLY A 1 84 ? 12.455 -22.037 -48.921 1.00 56.03 84 GLY A N 1
ATOM 616 C CA . GLY A 1 84 ? 12.784 -21.917 -47.491 1.00 56.03 84 GLY A CA 1
ATOM 617 C C . GLY A 1 84 ? 13.500 -20.624 -47.084 1.00 56.03 84 GLY A C 1
ATOM 618 O O . GLY A 1 84 ? 13.974 -20.501 -45.958 1.00 56.03 84 GLY A O 1
ATOM 619 N N . GLN A 1 85 ? 13.580 -19.643 -47.981 1.00 65.38 85 GLN A N 1
ATOM 620 C CA . GLN A 1 85 ? 14.103 -18.306 -47.688 1.00 65.38 85 GLN A CA 1
ATOM 621 C C . GLN A 1 85 ? 13.132 -17.544 -46.776 1.00 65.38 85 GLN A C 1
ATOM 623 O O . GLN A 1 85 ? 11.927 -17.603 -46.991 1.00 65.38 85 GLN A O 1
ATOM 628 N N . MET A 1 86 ? 13.641 -16.808 -45.789 1.00 63.44 86 MET A N 1
ATOM 629 C CA . MET A 1 86 ? 12.836 -16.002 -44.864 1.00 63.44 86 MET A CA 1
ATOM 630 C C . MET A 1 86 ? 13.310 -14.556 -44.874 1.00 63.44 86 MET A C 1
ATOM 632 O O . MET A 1 86 ? 14.517 -14.301 -44.866 1.00 63.44 86 MET A O 1
ATOM 636 N N . ARG A 1 87 ? 12.367 -13.613 -44.858 1.00 64.81 87 ARG A N 1
ATOM 637 C CA . ARG A 1 87 ? 12.655 -12.180 -44.830 1.00 64.81 87 ARG A CA 1
ATOM 638 C C . ARG A 1 87 ? 11.678 -11.446 -43.922 1.00 64.81 87 ARG A C 1
ATOM 640 O O . ARG A 1 87 ? 10.483 -11.698 -43.981 1.00 64.81 87 ARG A O 1
ATOM 647 N N . LEU A 1 88 ? 12.200 -10.554 -43.086 1.00 66.56 88 LEU A N 1
ATOM 64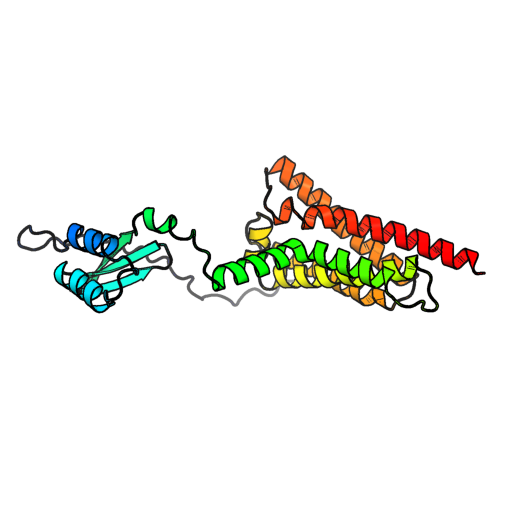8 C CA . LEU A 1 88 ? 11.399 -9.657 -42.258 1.00 66.56 88 LEU A CA 1
ATOM 649 C C . LEU A 1 88 ? 11.176 -8.353 -43.031 1.00 66.56 88 LEU A C 1
ATOM 651 O O . LEU A 1 88 ? 12.151 -7.678 -43.354 1.00 66.56 88 LEU A O 1
ATOM 655 N N . GLU A 1 89 ? 9.921 -8.004 -43.288 1.00 66.81 89 GLU A N 1
ATOM 656 C CA . GLU A 1 89 ? 9.533 -6.712 -43.852 1.00 66.81 89 GLU A CA 1
ATOM 657 C C . GLU A 1 89 ? 8.871 -5.859 -42.754 1.00 66.81 89 GLU A C 1
ATOM 659 O O . GLU A 1 89 ? 7.834 -6.255 -42.213 1.00 66.81 89 GLU A O 1
ATOM 664 N N . PRO A 1 90 ? 9.465 -4.722 -42.352 1.00 61.62 90 PRO A N 1
ATOM 665 C CA . PRO A 1 90 ? 8.913 -3.866 -41.304 1.00 61.62 90 PRO A CA 1
ATOM 666 C C . PRO A 1 90 ? 7.700 -3.068 -41.806 1.00 61.62 90 PRO A C 1
ATOM 668 O O . PRO A 1 90 ? 7.694 -2.593 -42.945 1.00 61.62 90 PRO A O 1
ATOM 671 N N . TYR A 1 91 ? 6.697 -2.849 -40.947 1.00 60.03 91 TYR A N 1
ATOM 672 C CA . TYR A 1 91 ? 5.612 -1.917 -41.269 1.00 60.03 91 TYR A CA 1
ATOM 673 C C . TYR A 1 91 ? 6.132 -0.464 -41.283 1.00 60.03 91 TYR A C 1
ATOM 675 O O . TYR A 1 91 ? 6.972 -0.096 -40.455 1.00 60.03 91 TYR A O 1
ATOM 683 N N . PRO A 1 92 ? 5.646 0.399 -42.197 1.00 55.91 92 PRO A N 1
ATOM 684 C CA . PRO A 1 92 ? 6.029 1.808 -42.223 1.00 55.91 92 PRO A CA 1
ATOM 685 C C . PRO A 1 92 ? 5.596 2.527 -40.933 1.00 55.91 92 PRO A C 1
ATOM 687 O O . PRO A 1 92 ? 4.489 2.324 -40.432 1.00 55.91 92 PRO A O 1
ATOM 690 N N . GLN A 1 93 ? 6.438 3.438 -40.425 1.00 50.97 93 GLN A N 1
ATOM 691 C CA . GLN A 1 93 ? 6.204 4.184 -39.172 1.00 50.97 93 GLN A CA 1
ATOM 692 C C . GLN A 1 93 ? 4.899 5.009 -39.133 1.00 50.97 93 GLN A C 1
ATOM 694 O O . GLN A 1 93 ? 4.476 5.448 -38.064 1.00 50.97 93 GLN A O 1
ATOM 699 N N . GLN A 1 94 ? 4.213 5.203 -40.261 1.00 43.56 94 GLN A N 1
ATOM 700 C CA . GLN A 1 94 ? 2.892 5.842 -40.297 1.00 43.56 94 GLN A CA 1
ATOM 701 C C . GLN A 1 94 ? 1.771 4.986 -39.677 1.00 43.56 94 GLN A C 1
ATOM 703 O O . GLN A 1 94 ? 0.726 5.536 -39.331 1.00 43.56 94 GLN A O 1
ATOM 708 N N . TYR A 1 95 ? 1.980 3.681 -39.453 1.00 44.25 95 TYR A N 1
ATOM 709 C CA . TYR A 1 95 ? 1.004 2.830 -38.756 1.00 44.25 95 TYR A CA 1
ATOM 710 C C . TYR A 1 95 ? 0.907 3.146 -37.251 1.00 44.25 95 TYR A C 1
ATOM 712 O O . TYR A 1 95 ? -0.152 2.991 -36.648 1.00 44.25 95 TYR A O 1
ATOM 720 N N . SER A 1 96 ? 1.968 3.709 -36.661 1.00 40.94 96 SER A N 1
ATOM 721 C CA . SER A 1 96 ? 1.986 4.191 -35.269 1.00 40.94 96 SER A CA 1
ATOM 722 C C . SER A 1 96 ? 1.115 5.434 -35.028 1.00 40.94 96 SER A C 1
ATOM 724 O O . SER A 1 96 ? 0.900 5.810 -33.881 1.00 40.94 96 SER A O 1
ATOM 726 N N . VAL A 1 97 ? 0.612 6.089 -36.084 1.00 40.06 97 VAL A N 1
ATOM 727 C CA . VAL A 1 97 ? -0.034 7.415 -35.992 1.00 40.06 97 VAL A CA 1
ATOM 728 C C . VAL A 1 97 ? -1.571 7.344 -36.083 1.00 40.06 97 VAL A C 1
ATOM 730 O O . VAL A 1 97 ? -2.254 8.324 -35.795 1.00 40.06 97 VAL A O 1
ATOM 733 N N . ARG A 1 98 ? -2.168 6.184 -36.409 1.00 40.44 98 ARG A N 1
ATOM 734 C CA . ARG A 1 98 ? -3.638 6.014 -36.522 1.00 40.44 98 ARG A CA 1
ATOM 735 C C . ARG A 1 98 ? -4.324 5.333 -35.326 1.00 40.44 98 ARG A C 1
ATOM 737 O O . ARG A 1 98 ? -5.449 4.866 -35.463 1.00 40.44 98 ARG A O 1
ATOM 744 N N . HIS A 1 99 ? -3.716 5.347 -34.140 1.00 44.53 99 HIS A N 1
ATOM 745 C CA . HIS A 1 99 ? -4.404 4.975 -32.891 1.00 44.53 99 HIS A CA 1
ATOM 746 C C . HIS A 1 99 ? -5.182 6.132 -32.229 1.00 44.53 99 HIS A C 1
ATOM 748 O O . HIS A 1 99 ? -5.780 5.942 -31.179 1.00 44.53 99 HIS A O 1
ATOM 754 N N . ASN A 1 100 ? -5.265 7.313 -32.856 1.00 42.06 100 ASN A N 1
ATOM 755 C CA . ASN A 1 100 ? -5.969 8.480 -32.297 1.00 42.06 100 ASN A CA 1
ATOM 756 C C . ASN A 1 100 ? -7.512 8.414 -32.333 1.00 42.06 100 ASN A C 1
ATOM 758 O O . ASN A 1 100 ? -8.176 9.414 -32.071 1.00 42.06 100 ASN A O 1
ATOM 762 N N . VAL A 1 101 ? -8.100 7.249 -32.612 1.00 49.50 101 VAL A N 1
ATOM 763 C CA . VAL A 1 101 ? -9.488 6.959 -32.233 1.00 49.50 101 VAL A CA 1
ATOM 764 C C . VAL A 1 101 ? -9.423 5.768 -31.291 1.00 49.50 101 VAL A C 1
ATOM 766 O O . VAL A 1 101 ? -9.265 4.635 -31.746 1.00 49.50 101 VAL A O 1
ATOM 769 N N . ALA A 1 102 ? -9.485 6.038 -29.984 1.00 48.12 102 ALA A N 1
ATOM 770 C CA . ALA A 1 102 ? -9.500 5.000 -28.963 1.00 48.12 102 ALA A CA 1
ATOM 771 C C . ALA A 1 102 ? -10.623 4.009 -29.290 1.00 48.12 102 ALA A C 1
ATOM 773 O O . ALA A 1 102 ? -11.799 4.385 -29.350 1.00 48.12 102 ALA A O 1
ATOM 774 N N . ARG A 1 103 ? -10.279 2.741 -29.543 1.00 60.56 103 ARG A N 1
ATOM 775 C CA . ARG A 1 103 ? -11.313 1.713 -29.675 1.00 60.56 103 ARG A CA 1
ATOM 776 C C . ARG A 1 103 ? -12.009 1.586 -28.315 1.00 60.56 103 ARG A C 1
ATOM 778 O O . ARG A 1 103 ? -11.369 1.803 -27.286 1.00 60.56 103 ARG A O 1
ATOM 785 N N . PRO A 1 104 ? -13.285 1.178 -28.252 1.00 61.50 104 PRO A N 1
ATOM 786 C CA . PRO A 1 104 ? -13.956 0.937 -26.972 1.00 61.50 104 PRO A CA 1
ATOM 787 C C . PRO A 1 104 ? -13.171 0.008 -26.029 1.00 61.50 104 PRO A C 1
ATOM 789 O O . PRO A 1 104 ? -13.173 0.208 -24.819 1.00 61.50 104 PRO A O 1
ATOM 792 N N . THR A 1 105 ? -12.439 -0.963 -26.584 1.00 68.44 105 THR A N 1
ATOM 793 C CA . THR A 1 105 ? -11.524 -1.849 -25.846 1.00 68.44 105 THR A CA 1
ATOM 794 C C . THR A 1 105 ? -10.329 -1.117 -25.240 1.00 68.44 105 THR A C 1
ATOM 796 O O . THR A 1 105 ? -9.915 -1.448 -24.132 1.00 68.44 105 THR A O 1
ATOM 799 N N . ASP A 1 106 ? -9.809 -0.106 -25.934 1.00 75.94 106 ASP A N 1
ATOM 800 C CA . ASP A 1 106 ? -8.639 0.666 -25.513 1.00 75.94 106 ASP A CA 1
ATOM 801 C C . ASP A 1 106 ? -9.031 1.603 -24.362 1.00 75.94 106 ASP A C 1
ATOM 803 O O . ASP A 1 106 ? -8.338 1.660 -23.351 1.00 75.94 106 ASP A O 1
ATOM 807 N N . MET A 1 107 ? -10.221 2.216 -24.434 1.00 79.12 107 MET A N 1
ATOM 808 C CA . MET A 1 107 ? -10.767 3.033 -23.339 1.00 79.12 107 MET A CA 1
ATOM 809 C C . MET A 1 107 ? -11.003 2.221 -22.057 1.00 79.12 107 MET A C 1
ATOM 811 O O . MET A 1 107 ? -10.720 2.692 -20.952 1.00 79.12 107 MET A O 1
ATOM 815 N N . ILE A 1 108 ? -11.517 0.991 -22.182 1.00 81.88 108 ILE A N 1
ATOM 816 C CA . ILE A 1 108 ? -11.715 0.096 -21.033 1.00 81.88 108 ILE A CA 1
ATOM 817 C C . ILE A 1 108 ? -10.360 -0.302 -20.435 1.00 81.88 108 ILE A C 1
ATOM 819 O O . ILE A 1 108 ? -10.186 -0.227 -19.218 1.00 81.88 108 ILE A O 1
ATOM 823 N N . ALA A 1 109 ? -9.391 -0.682 -21.271 1.00 77.94 109 ALA A N 1
ATOM 824 C CA . ALA A 1 109 ? -8.057 -1.068 -20.819 1.00 77.94 109 ALA A CA 1
ATOM 825 C C . ALA A 1 109 ? -7.325 0.084 -20.110 1.00 77.94 109 ALA A C 1
ATOM 827 O O . ALA A 1 109 ? -6.752 -0.121 -19.040 1.00 77.94 109 ALA A O 1
ATOM 828 N N . GLU A 1 110 ? -7.393 1.301 -20.651 1.00 83.75 110 GLU A N 1
ATOM 829 C CA . GLU A 1 110 ? -6.815 2.497 -20.030 1.00 83.75 110 GLU A CA 1
ATOM 830 C C . GLU A 1 110 ? -7.474 2.826 -18.690 1.00 83.75 110 GLU A C 1
ATOM 832 O O . GLU A 1 110 ? -6.777 3.124 -17.719 1.00 83.75 110 GLU A O 1
ATOM 837 N N . SER A 1 111 ? -8.800 2.700 -18.603 1.00 86.06 111 SER A N 1
ATOM 838 C CA . SER A 1 111 ? -9.543 2.918 -17.356 1.00 86.06 111 SER A CA 1
ATOM 839 C C . SER A 1 111 ? -9.142 1.909 -16.277 1.00 86.06 111 SER A C 1
ATOM 841 O O . SER A 1 111 ? -8.900 2.284 -15.129 1.00 86.06 111 SER A O 1
ATOM 843 N N . ILE A 1 112 ? -9.015 0.628 -16.640 1.00 84.88 112 ILE A N 1
ATOM 844 C CA . ILE A 1 112 ? -8.548 -0.423 -15.727 1.00 84.88 112 ILE A CA 1
ATOM 845 C C . ILE A 1 112 ? -7.109 -0.141 -15.284 1.00 84.88 112 ILE A C 1
ATOM 847 O O . ILE A 1 112 ? -6.815 -0.176 -14.089 1.00 84.88 112 ILE A O 1
ATOM 851 N N . ALA A 1 113 ? -6.215 0.185 -16.219 1.00 84.06 113 ALA A N 1
ATOM 852 C CA . ALA A 1 113 ? -4.825 0.499 -15.908 1.00 84.06 113 ALA A CA 1
ATOM 853 C C . ALA A 1 113 ? -4.712 1.719 -14.984 1.00 84.06 113 ALA A C 1
ATOM 855 O O . ALA A 1 113 ? -3.916 1.711 -14.045 1.00 84.06 113 ALA A O 1
ATOM 856 N N . PHE A 1 114 ? -5.528 2.750 -15.211 1.00 87.62 114 PHE A N 1
ATOM 857 C CA . PHE A 1 114 ? -5.604 3.914 -14.340 1.00 87.62 114 PHE A CA 1
ATOM 858 C C . PHE A 1 114 ? -6.037 3.526 -12.923 1.00 87.62 114 PHE A C 1
ATOM 860 O O . PHE A 1 114 ? -5.367 3.903 -11.962 1.00 87.62 114 PHE A O 1
ATOM 867 N N . LEU A 1 115 ? -7.103 2.733 -12.778 1.00 88.44 115 LEU A N 1
ATOM 868 C CA . LEU A 1 115 ? -7.574 2.279 -11.467 1.00 88.44 115 LEU A CA 1
ATOM 869 C C . LEU A 1 115 ? -6.520 1.450 -10.731 1.00 88.44 115 LEU A C 1
ATOM 871 O O . LEU A 1 115 ? -6.303 1.675 -9.546 1.00 88.44 115 LEU A O 1
ATOM 875 N N . ILE A 1 116 ? -5.832 0.539 -11.424 1.00 87.25 116 ILE A N 1
ATOM 876 C CA . ILE A 1 116 ? -4.788 -0.303 -10.823 1.00 87.25 116 ILE A CA 1
ATOM 877 C C . ILE A 1 116 ? -3.606 0.550 -10.346 1.00 87.25 116 ILE A C 1
ATOM 879 O O . ILE A 1 116 ? -3.166 0.403 -9.209 1.00 87.25 116 ILE A O 1
ATOM 883 N N . ARG A 1 117 ? -3.122 1.491 -11.168 1.00 88.06 117 ARG A N 1
ATOM 884 C CA . ARG A 1 117 ? -1.998 2.380 -10.807 1.00 88.06 117 ARG A CA 1
ATOM 885 C C . ARG A 1 117 ? -2.319 3.295 -9.624 1.00 88.06 117 ARG A C 1
ATOM 887 O O . ARG A 1 117 ? -1.419 3.677 -8.882 1.00 88.06 117 ARG A O 1
ATOM 894 N N . ASN A 1 118 ? -3.594 3.642 -9.453 1.00 93.62 118 ASN A N 1
ATOM 895 C CA . ASN A 1 118 ? -4.074 4.523 -8.390 1.00 93.62 118 ASN A CA 1
ATOM 896 C C . ASN A 1 118 ? -4.780 3.759 -7.256 1.00 93.62 118 ASN A C 1
ATOM 898 O O . ASN A 1 118 ? -5.385 4.390 -6.387 1.00 93.62 118 ASN A O 1
ATOM 902 N N . LEU A 1 119 ? -4.705 2.422 -7.240 1.00 94.56 119 LEU A N 1
ATOM 903 C CA . LEU A 1 119 ? -5.433 1.579 -6.292 1.00 94.56 119 LEU A CA 1
ATOM 904 C C . LEU A 1 119 ? -5.217 2.001 -4.827 1.00 94.56 119 LEU A C 1
ATOM 906 O O . LEU A 1 119 ? -6.222 2.151 -4.131 1.00 94.56 119 LEU A O 1
ATOM 910 N N . PRO A 1 120 ? -3.985 2.284 -4.350 1.00 96.44 120 PRO A N 1
ATOM 911 C CA . PRO A 1 120 ? -3.782 2.687 -2.958 1.00 96.44 120 PRO A CA 1
ATOM 912 C C . PRO A 1 120 ? -4.544 3.973 -2.598 1.00 96.44 120 PRO A C 1
ATOM 914 O O . PRO A 1 120 ? -5.213 4.040 -1.565 1.00 96.44 120 PRO A O 1
ATOM 917 N N . ALA A 1 121 ? -4.516 4.979 -3.479 1.00 97.62 121 ALA A N 1
ATOM 918 C CA . ALA A 1 121 ? -5.229 6.240 -3.279 1.00 97.62 121 ALA A CA 1
ATOM 919 C C . ALA A 1 121 ? -6.753 6.053 -3.328 1.00 97.62 121 ALA A C 1
ATOM 921 O O . ALA A 1 121 ? -7.473 6.616 -2.503 1.00 97.62 121 ALA A O 1
ATOM 922 N N . VAL A 1 122 ? -7.255 5.219 -4.245 1.00 97.50 122 VAL A N 1
ATOM 923 C CA . VAL A 1 122 ? -8.679 4.856 -4.290 1.00 97.50 122 VAL A CA 1
ATOM 924 C C . VAL A 1 122 ? -9.090 4.190 -2.976 1.00 97.50 122 VAL A C 1
ATOM 926 O O . VAL A 1 122 ? -10.066 4.606 -2.355 1.00 97.50 122 VAL A O 1
ATOM 929 N N . LEU A 1 123 ? -8.319 3.218 -2.487 1.00 98.25 123 LEU A N 1
ATOM 930 C CA . LEU A 1 123 ? -8.590 2.538 -1.220 1.00 98.25 123 LEU A CA 1
ATOM 931 C C . LEU A 1 123 ? -8.553 3.489 -0.018 1.00 98.25 123 LEU A C 1
ATOM 933 O O . LEU A 1 123 ? -9.356 3.330 0.903 1.00 98.25 123 LEU A O 1
ATOM 937 N N . LEU A 1 124 ? -7.691 4.510 -0.037 1.00 98.38 124 LEU A N 1
ATOM 938 C CA . LEU A 1 124 ? -7.689 5.567 0.974 1.00 98.38 124 LEU A CA 1
ATOM 939 C C . LEU A 1 124 ? -8.997 6.361 0.952 1.00 98.38 124 LEU A C 1
ATOM 941 O O . LEU A 1 124 ? -9.610 6.546 2.002 1.00 98.38 124 LEU A O 1
ATOM 945 N N . LEU A 1 125 ? -9.461 6.792 -0.223 1.00 97.81 125 LEU A N 1
ATOM 946 C CA . LEU A 1 125 ? -10.735 7.508 -0.343 1.00 97.81 125 LEU A CA 1
ATOM 947 C C . LEU A 1 125 ? -11.899 6.663 0.187 1.00 97.81 125 LEU A C 1
ATOM 949 O O . LEU A 1 125 ? -12.708 7.153 0.976 1.00 97.81 125 LEU A O 1
ATOM 953 N N . PHE A 1 126 ? -11.947 5.377 -0.169 1.00 97.50 126 PHE A N 1
ATOM 954 C CA . PHE A 1 126 ? -12.946 4.451 0.365 1.00 97.50 126 PHE A CA 1
ATOM 955 C C . PHE A 1 126 ? -12.842 4.307 1.888 1.00 97.50 126 PHE A C 1
ATOM 957 O O . PHE A 1 126 ? -13.865 4.345 2.570 1.00 97.50 126 PHE A O 1
ATOM 964 N N . ALA A 1 127 ? -11.633 4.208 2.448 1.00 97.44 127 ALA A N 1
ATOM 965 C CA . ALA A 1 127 ? -11.434 4.145 3.894 1.00 97.44 127 ALA A CA 1
ATOM 966 C C . ALA A 1 127 ? -11.957 5.393 4.616 1.00 97.44 127 ALA A C 1
ATOM 968 O O . ALA A 1 127 ? -12.595 5.277 5.663 1.00 97.44 127 ALA A O 1
ATOM 969 N N . LEU A 1 128 ? -11.726 6.580 4.050 1.00 97.00 128 LEU A N 1
ATOM 970 C CA . LEU A 1 128 ? -12.218 7.840 4.605 1.00 97.00 128 LEU A CA 1
ATOM 971 C C . LEU A 1 128 ? -13.745 7.925 4.540 1.00 97.00 128 LEU A C 1
ATOM 973 O O . LEU A 1 128 ? -14.380 8.262 5.540 1.00 97.00 128 LEU A O 1
ATOM 977 N N . VAL A 1 129 ? -14.345 7.559 3.403 1.00 96.19 129 VAL A N 1
ATOM 978 C CA . VAL A 1 129 ? -15.806 7.528 3.244 1.00 96.19 129 VAL A CA 1
ATOM 979 C C . VAL A 1 129 ? -16.431 6.554 4.238 1.00 96.19 129 VAL A C 1
ATOM 981 O O . VAL A 1 129 ? -17.327 6.943 4.977 1.00 96.19 129 VAL A O 1
ATOM 984 N N . LEU A 1 130 ? -15.934 5.320 4.330 1.00 94.06 130 LEU A N 1
ATOM 985 C CA . LEU A 1 130 ? -16.468 4.308 5.249 1.00 94.06 130 LEU A CA 1
ATOM 986 C C . LEU A 1 130 ? -16.220 4.657 6.725 1.00 94.06 130 LEU A C 1
ATOM 988 O O . LEU A 1 130 ? -17.037 4.336 7.592 1.00 94.06 130 LEU A O 1
ATOM 992 N N . GLY A 1 131 ? -15.119 5.346 7.031 1.00 92.44 131 GLY A N 1
ATOM 993 C CA . GLY A 1 131 ? -14.861 5.910 8.354 1.00 92.44 131 GLY A CA 1
ATOM 994 C C . GLY A 1 131 ? -15.863 7.003 8.735 1.00 92.44 131 GLY A C 1
ATOM 995 O O . GLY A 1 131 ? -16.321 7.044 9.883 1.00 92.44 131 GLY A O 1
ATOM 996 N N . ALA A 1 132 ? -16.255 7.841 7.772 1.00 91.44 132 ALA A N 1
ATOM 997 C CA . ALA A 1 132 ? -17.216 8.923 7.960 1.00 91.44 132 ALA A CA 1
ATOM 998 C C . ALA A 1 132 ? -18.674 8.432 8.006 1.00 91.44 132 ALA A C 1
ATOM 1000 O O . ALA A 1 132 ? -19.430 8.869 8.870 1.00 91.44 132 ALA A O 1
ATOM 1001 N N . THR A 1 133 ? -19.063 7.513 7.115 1.00 87.62 133 THR A N 1
ATOM 1002 C CA . THR A 1 133 ? -20.443 7.004 6.994 1.00 87.62 133 THR A CA 1
ATOM 1003 C C . THR A 1 133 ? -20.738 5.820 7.903 1.00 87.62 133 THR A C 1
ATOM 1005 O O . THR A 1 133 ? -21.904 5.472 8.097 1.00 87.62 133 THR A O 1
ATOM 1008 N N . GLY A 1 134 ? -19.707 5.186 8.468 1.00 74.56 134 GLY A N 1
ATOM 1009 C CA . GLY A 1 134 ? -19.876 4.088 9.405 1.00 74.56 134 GLY A CA 1
ATOM 1010 C C . GLY A 1 134 ? -20.771 4.517 10.562 1.00 74.56 134 GLY A C 1
ATOM 1011 O O . GLY A 1 134 ? -20.377 5.371 11.360 1.00 74.56 134 GLY A O 1
ATOM 1012 N N . LEU A 1 135 ? -21.967 3.912 10.630 1.00 59.72 135 LEU A N 1
ATOM 1013 C CA . LEU A 1 135 ? -22.967 4.141 11.675 1.00 59.72 135 LEU A CA 1
ATOM 1014 C C . LEU A 1 135 ? -22.292 4.197 13.051 1.00 59.72 135 LEU A C 1
ATOM 1016 O O . LEU A 1 135 ? -21.340 3.437 13.278 1.00 59.72 135 LEU A O 1
ATOM 1020 N N . PRO A 1 136 ? -22.770 5.047 13.976 1.00 54.50 136 PRO A N 1
ATOM 1021 C CA . PRO A 1 136 ? -22.201 5.161 15.312 1.00 54.50 136 PRO A CA 1
ATOM 1022 C C . PRO A 1 136 ? -22.260 3.804 16.028 1.00 54.50 136 PRO A C 1
ATOM 1024 O O . PRO A 1 136 ? -23.254 3.421 16.637 1.00 54.50 136 PRO A O 1
ATOM 1027 N N . ARG A 1 137 ? -21.173 3.036 15.925 1.00 63.81 137 ARG A N 1
ATOM 1028 C CA . ARG A 1 137 ? -20.892 1.885 16.779 1.00 63.81 137 ARG A CA 1
ATOM 1029 C C . ARG A 1 137 ? -20.307 2.395 18.090 1.00 63.81 137 ARG A C 1
ATOM 1031 O O . ARG A 1 137 ? -19.802 3.509 18.153 1.00 63.81 137 ARG A O 1
ATOM 1038 N N . ARG A 1 138 ? -20.311 1.530 19.108 1.00 61.12 138 ARG A N 1
ATOM 1039 C CA . ARG A 1 138 ? -19.725 1.695 20.459 1.00 61.12 138 ARG A CA 1
ATOM 1040 C C . ARG A 1 138 ? -18.254 2.181 20.521 1.00 61.12 138 ARG A C 1
ATOM 1042 O O . ARG A 1 138 ? -17.685 2.218 21.602 1.00 61.12 138 ARG A O 1
ATOM 1049 N N . THR A 1 139 ? -17.620 2.497 19.395 1.00 71.62 139 THR A N 1
ATOM 1050 C CA . THR A 1 139 ? -16.211 2.877 19.256 1.00 71.62 139 THR A CA 1
ATOM 1051 C C . THR A 1 139 ? -16.092 4.332 18.814 1.00 71.62 139 THR A C 1
ATOM 1053 O O . THR A 1 139 ? -16.842 4.771 17.938 1.00 71.62 139 THR A O 1
ATOM 1056 N N . ASP A 1 140 ? -15.114 5.054 19.355 1.00 86.81 140 ASP A N 1
ATOM 1057 C CA . ASP A 1 140 ? -14.823 6.433 18.967 1.00 86.81 140 ASP A CA 1
ATOM 1058 C C . ASP A 1 140 ? -14.472 6.563 17.471 1.00 86.81 140 ASP A C 1
ATOM 1060 O O . ASP A 1 140 ? -14.100 5.594 16.796 1.00 86.81 140 ASP A O 1
ATOM 1064 N N . ALA A 1 141 ? -14.605 7.780 16.937 1.00 90.94 141 ALA A N 1
ATOM 1065 C CA . ALA A 1 141 ? -14.368 8.050 15.523 1.00 90.94 141 ALA A CA 1
ATOM 1066 C C . ALA A 1 141 ? -12.935 7.691 15.097 1.00 90.94 141 ALA A C 1
ATOM 1068 O O . ALA A 1 141 ? -12.763 7.040 14.069 1.00 90.94 141 ALA A O 1
ATOM 1069 N N . ALA A 1 142 ? -11.918 8.041 15.891 1.00 94.12 142 ALA A N 1
ATOM 1070 C CA . ALA A 1 142 ? -10.526 7.778 15.537 1.00 94.12 142 ALA A CA 1
ATOM 1071 C C . ALA A 1 142 ? -10.246 6.272 15.434 1.00 94.12 142 ALA A C 1
ATOM 1073 O O . ALA A 1 142 ? -9.641 5.834 14.458 1.00 94.12 142 ALA A O 1
ATOM 1074 N N . SER A 1 143 ? -10.771 5.464 16.362 1.00 93.38 143 SER A N 1
ATOM 1075 C CA . SER A 1 143 ? -10.709 3.997 16.284 1.00 93.38 143 SER A CA 1
ATOM 1076 C C . SER A 1 143 ? -11.359 3.437 15.018 1.00 93.38 143 SER A C 1
ATOM 1078 O O . SER A 1 143 ? -10.871 2.454 14.457 1.00 93.38 143 SER A O 1
ATOM 1080 N N . ARG A 1 144 ? -12.471 4.034 14.574 1.00 93.06 144 ARG A N 1
ATOM 1081 C CA . ARG A 1 144 ? -13.187 3.609 13.364 1.00 93.06 144 ARG A CA 1
ATOM 1082 C C . ARG A 1 144 ? -12.412 3.956 12.094 1.00 93.06 144 ARG A C 1
ATOM 1084 O O . ARG A 1 144 ? -12.242 3.083 11.248 1.00 93.06 144 ARG A O 1
ATOM 1091 N N . PHE A 1 145 ? -11.922 5.189 11.975 1.00 96.00 145 PHE A N 1
ATOM 1092 C CA . PHE A 1 145 ? -11.068 5.596 10.855 1.00 96.00 145 PHE A CA 1
ATOM 1093 C C . PHE A 1 145 ? -9.786 4.762 10.808 1.00 96.00 145 PHE A C 1
ATOM 1095 O O . PHE A 1 145 ? -9.442 4.247 9.750 1.00 96.00 145 PHE A O 1
ATOM 1102 N N . LEU A 1 146 ? -9.129 4.549 11.954 1.00 97.31 146 LEU A N 1
ATOM 1103 C CA . LEU A 1 146 ? -7.920 3.729 12.038 1.00 97.31 146 LEU A CA 1
ATOM 1104 C C . LEU A 1 146 ? -8.149 2.318 11.495 1.00 97.31 146 LEU A C 1
ATOM 1106 O O . LEU A 1 146 ? -7.321 1.817 10.741 1.00 97.31 146 LEU A O 1
ATOM 1110 N N . ALA A 1 147 ? -9.267 1.683 11.860 1.00 96.44 147 ALA A N 1
ATOM 1111 C CA . ALA A 1 147 ? -9.594 0.353 11.364 1.00 96.44 147 ALA A CA 1
ATOM 1112 C C . ALA A 1 147 ? -9.666 0.345 9.830 1.00 96.44 147 ALA A C 1
ATOM 1114 O O . ALA A 1 147 ? -8.985 -0.455 9.196 1.00 96.44 147 ALA A O 1
ATOM 1115 N N . TRP A 1 148 ? -10.417 1.267 9.222 1.00 97.69 148 TRP A N 1
ATOM 1116 C CA . TRP A 1 148 ? -10.537 1.335 7.763 1.00 97.69 148 TRP A CA 1
ATOM 1117 C C . TRP A 1 148 ? -9.225 1.684 7.051 1.00 97.69 148 TRP A C 1
ATOM 1119 O O . TRP A 1 148 ? -8.956 1.106 6.000 1.00 97.69 148 TRP A O 1
ATOM 1129 N N . ILE A 1 149 ? -8.392 2.558 7.628 1.00 98.50 149 ILE A N 1
ATOM 1130 C CA . ILE A 1 149 ? -7.049 2.865 7.109 1.00 98.50 149 ILE A CA 1
ATOM 1131 C C . ILE A 1 149 ? -6.147 1.622 7.142 1.00 98.50 149 ILE A C 1
ATOM 1133 O O . ILE A 1 149 ? -5.461 1.335 6.165 1.00 98.50 149 ILE A O 1
ATOM 1137 N N . LEU A 1 150 ? -6.177 0.850 8.231 1.00 98.62 150 LEU A N 1
ATOM 1138 C CA . LEU A 1 150 ? -5.421 -0.400 8.329 1.00 98.62 150 LEU A CA 1
ATOM 1139 C C . LEU A 1 150 ? -5.914 -1.446 7.328 1.00 98.62 150 LEU A C 1
ATOM 1141 O O . LEU A 1 150 ? -5.102 -2.116 6.701 1.00 98.62 150 LEU A O 1
ATOM 1145 N N . LEU A 1 151 ? -7.227 -1.585 7.146 1.00 98.69 151 LEU A N 1
ATOM 1146 C CA . LEU A 1 151 ? -7.770 -2.610 6.260 1.00 98.69 151 LEU A CA 1
ATOM 1147 C C . LEU A 1 151 ? -7.527 -2.304 4.786 1.00 98.69 151 LEU A C 1
ATOM 1149 O O . LEU A 1 151 ? -7.098 -3.192 4.059 1.00 98.69 151 LEU A O 1
ATOM 1153 N N . LEU A 1 152 ? -7.851 -1.092 4.335 1.00 98.62 152 LEU A N 1
ATOM 1154 C CA . LEU A 1 152 ? -7.941 -0.802 2.907 1.00 98.62 152 LEU A CA 1
ATOM 1155 C C . LEU A 1 152 ? -6.603 -0.305 2.342 1.00 98.62 152 LEU A C 1
ATOM 1157 O O . LEU A 1 152 ? -5.927 -1.103 1.695 1.00 98.62 152 LEU A O 1
ATOM 1161 N N . PRO A 1 153 ? -6.171 0.949 2.571 1.00 98.50 153 PRO A N 1
ATOM 1162 C CA . PRO A 1 153 ? -4.990 1.466 1.894 1.00 98.50 153 PRO A CA 1
ATOM 1163 C C . PRO A 1 153 ? -3.667 0.876 2.400 1.00 98.50 153 PRO A C 1
ATOM 1165 O O . PRO A 1 153 ? -2.684 0.982 1.677 1.00 98.50 153 PRO A O 1
ATOM 1168 N N . ILE A 1 154 ? -3.632 0.241 3.580 1.00 98.69 154 ILE A N 1
ATOM 1169 C CA . ILE A 1 154 ? -2.454 -0.501 4.067 1.00 98.69 154 ILE A CA 1
ATOM 1170 C C . ILE A 1 154 ? -2.616 -2.001 3.780 1.00 98.69 154 ILE A C 1
ATOM 1172 O O . ILE A 1 154 ? -1.816 -2.587 3.060 1.00 98.69 154 ILE A O 1
ATOM 1176 N N . GLY A 1 155 ? -3.670 -2.625 4.312 1.00 98.75 155 GLY A N 1
ATOM 1177 C CA . GLY A 1 155 ? -3.890 -4.068 4.233 1.00 98.75 155 GLY A CA 1
ATOM 1178 C C . GLY A 1 155 ? -4.089 -4.587 2.811 1.00 98.75 155 GLY A C 1
ATOM 1179 O O . GLY A 1 155 ? -3.256 -5.331 2.299 1.00 98.75 155 GLY A O 1
ATOM 1180 N N . VAL A 1 156 ? -5.182 -4.188 2.157 1.00 98.75 156 VAL A N 1
ATOM 1181 C CA . VAL A 1 156 ? -5.519 -4.648 0.798 1.00 98.75 156 VAL A CA 1
ATOM 1182 C C . VAL A 1 156 ? -4.451 -4.229 -0.213 1.00 98.75 156 VAL A C 1
ATOM 1184 O O . VAL A 1 156 ? -4.120 -5.029 -1.086 1.00 98.75 156 VAL A O 1
ATOM 1187 N N . THR A 1 157 ? -3.866 -3.035 -0.072 1.00 98.44 157 THR A N 1
ATOM 1188 C CA . THR A 1 157 ? -2.720 -2.620 -0.897 1.00 98.44 157 THR A CA 1
ATOM 1189 C C . THR A 1 157 ? -1.525 -3.555 -0.721 1.00 98.44 157 THR A C 1
ATOM 1191 O O . THR A 1 157 ? -0.995 -4.017 -1.723 1.00 98.44 157 THR A O 1
ATOM 1194 N N . GLY A 1 158 ? -1.132 -3.885 0.515 1.00 98.44 158 GLY A N 1
ATOM 1195 C CA . GLY A 1 158 ? -0.018 -4.804 0.776 1.00 98.44 158 GLY A CA 1
ATOM 1196 C C . GLY A 1 158 ? -0.284 -6.218 0.253 1.00 98.44 158 GLY A C 1
ATOM 1197 O O . GLY A 1 158 ? 0.591 -6.840 -0.337 1.00 98.44 158 GLY A O 1
ATOM 1198 N N . LEU A 1 159 ? -1.522 -6.718 0.363 1.00 98.69 159 LEU A N 1
ATOM 1199 C CA . LEU A 1 159 ? -1.899 -7.993 -0.263 1.00 98.69 159 LEU A CA 1
ATOM 1200 C C . LEU A 1 159 ? -1.770 -7.934 -1.791 1.00 98.69 159 LEU A C 1
ATOM 1202 O O . LEU A 1 159 ? -1.254 -8.864 -2.406 1.00 98.69 159 LEU A O 1
ATOM 1206 N N . TRP A 1 160 ? -2.245 -6.848 -2.405 1.00 97.94 160 TRP A N 1
ATOM 1207 C CA . TRP A 1 160 ? -2.163 -6.641 -3.849 1.00 97.94 160 TRP A CA 1
ATOM 1208 C C . TRP A 1 160 ? -0.710 -6.530 -4.332 1.00 97.94 160 TRP A C 1
ATOM 1210 O O . TRP A 1 160 ? -0.341 -7.225 -5.279 1.00 97.94 160 TRP A O 1
ATOM 1220 N N . ALA A 1 161 ? 0.113 -5.724 -3.657 1.00 97.50 161 ALA A N 1
ATOM 1221 C CA . ALA A 1 161 ? 1.532 -5.556 -3.955 1.00 97.50 161 ALA A CA 1
ATOM 1222 C C . ALA A 1 161 ? 2.282 -6.882 -3.786 1.00 97.50 161 ALA A C 1
ATOM 1224 O O . ALA A 1 161 ? 2.958 -7.325 -4.713 1.00 97.50 161 ALA A O 1
ATOM 1225 N N . GLY A 1 162 ? 2.048 -7.595 -2.680 1.00 98.19 162 GLY A N 1
ATOM 1226 C CA . GLY A 1 162 ? 2.648 -8.903 -2.431 1.00 98.19 162 GLY A CA 1
ATOM 1227 C C . GLY A 1 162 ? 2.315 -9.926 -3.514 1.00 98.19 162 GLY A C 1
ATOM 1228 O O . GLY A 1 162 ? 3.203 -10.603 -4.030 1.00 98.19 162 GLY A O 1
ATOM 1229 N N . ILE A 1 163 ? 1.049 -9.998 -3.940 1.00 98.12 163 ILE A N 1
ATOM 1230 C CA . ILE A 1 163 ? 0.634 -10.859 -5.058 1.00 98.12 163 ILE A CA 1
ATOM 1231 C C . ILE A 1 163 ? 1.326 -10.440 -6.363 1.00 98.12 163 ILE A C 1
ATOM 1233 O O . ILE A 1 163 ? 1.800 -11.305 -7.103 1.00 98.12 163 ILE A O 1
ATOM 1237 N N . ALA A 1 164 ? 1.400 -9.140 -6.658 1.00 96.50 164 ALA A N 1
ATOM 1238 C CA . ALA A 1 164 ? 2.048 -8.636 -7.866 1.00 96.50 164 ALA A CA 1
ATOM 1239 C C . ALA A 1 164 ? 3.541 -8.996 -7.897 1.00 96.50 164 ALA A C 1
ATOM 1241 O O . ALA A 1 164 ? 4.017 -9.545 -8.886 1.00 96.50 164 ALA A O 1
ATOM 1242 N N . HIS A 1 165 ? 4.255 -8.768 -6.798 1.00 97.88 165 HIS A N 1
ATOM 1243 C CA . HIS A 1 165 ? 5.679 -9.054 -6.668 1.00 97.88 165 HIS A CA 1
ATOM 1244 C C . HIS A 1 165 ? 6.005 -10.557 -6.682 1.00 97.88 165 HIS A C 1
ATOM 1246 O O . HIS A 1 165 ? 7.018 -10.954 -7.251 1.00 97.88 165 HIS A O 1
ATOM 1252 N N . ILE A 1 166 ? 5.147 -11.413 -6.116 1.00 98.19 166 ILE A N 1
ATOM 1253 C CA . ILE A 1 166 ? 5.383 -12.867 -6.071 1.00 98.19 166 ILE A CA 1
ATOM 1254 C C . ILE A 1 166 ? 5.034 -13.545 -7.402 1.00 98.19 166 ILE A C 1
ATOM 1256 O O . ILE A 1 166 ? 5.802 -14.369 -7.897 1.00 98.19 166 ILE A O 1
ATOM 1260 N N . PHE A 1 167 ? 3.867 -13.239 -7.974 1.00 97.62 167 PHE A N 1
ATOM 1261 C CA . PHE A 1 167 ? 3.336 -13.978 -9.128 1.00 97.62 167 PHE A CA 1
ATOM 1262 C C . PHE A 1 167 ? 3.579 -13.279 -10.467 1.00 97.62 167 PHE A C 1
ATOM 1264 O O . PHE A 1 167 ? 3.573 -13.937 -11.507 1.00 97.62 167 PHE A O 1
ATOM 1271 N N . TYR A 1 168 ? 3.814 -11.966 -10.453 1.00 96.62 168 TYR A N 1
ATOM 1272 C CA . TYR A 1 168 ? 4.032 -11.149 -11.648 1.00 96.62 168 TYR A CA 1
ATOM 1273 C C . TYR A 1 168 ? 5.264 -10.230 -11.503 1.00 96.62 168 TYR A C 1
ATOM 1275 O O . TYR A 1 168 ? 5.174 -9.033 -11.803 1.00 96.62 168 TYR A O 1
ATOM 1283 N N . PRO A 1 169 ? 6.428 -10.760 -11.077 1.00 96.25 169 PRO A N 1
ATOM 1284 C CA . PRO A 1 169 ? 7.583 -9.954 -10.675 1.00 96.25 169 PRO A CA 1
ATOM 1285 C C . PRO A 1 169 ? 8.092 -9.036 -11.795 1.00 96.25 169 PRO A C 1
ATOM 1287 O O . PRO A 1 169 ? 8.364 -7.867 -11.545 1.00 96.25 169 PRO A O 1
ATOM 1290 N N . GLY A 1 170 ? 8.106 -9.499 -13.051 1.00 96.19 170 GLY A N 1
ATOM 1291 C CA . GLY A 1 170 ? 8.493 -8.665 -14.192 1.00 96.19 170 GLY A CA 1
ATOM 1292 C C . GLY A 1 170 ? 7.553 -7.482 -14.456 1.00 96.19 170 GLY A C 1
ATOM 1293 O O . GLY A 1 170 ? 8.007 -6.423 -14.886 1.00 96.19 170 GLY A O 1
ATOM 1294 N N . VAL A 1 171 ? 6.254 -7.622 -14.162 1.00 94.44 171 VAL A N 1
ATOM 1295 C CA . VAL A 1 171 ? 5.288 -6.513 -14.268 1.00 94.44 171 VAL A CA 1
ATOM 1296 C C . VAL A 1 171 ? 5.516 -5.512 -13.139 1.00 94.44 171 VAL A C 1
ATOM 1298 O O . VAL A 1 171 ? 5.562 -4.308 -13.392 1.00 94.44 171 VAL A O 1
ATOM 1301 N N . ALA A 1 172 ? 5.687 -6.009 -11.911 1.00 94.06 172 ALA A N 1
ATOM 1302 C CA . ALA A 1 172 ? 5.938 -5.179 -10.740 1.00 94.06 172 ALA A CA 1
ATOM 1303 C C . ALA A 1 172 ? 7.248 -4.389 -10.892 1.00 94.06 172 ALA A C 1
ATOM 1305 O O . ALA A 1 172 ? 7.227 -3.162 -10.807 1.00 94.06 172 ALA A O 1
ATOM 1306 N N . ALA A 1 173 ? 8.349 -5.069 -11.233 1.00 96.00 173 ALA A N 1
ATOM 1307 C CA . ALA A 1 173 ? 9.662 -4.472 -11.462 1.00 96.00 173 ALA A CA 1
ATOM 1308 C C . ALA A 1 173 ? 9.613 -3.376 -12.537 1.00 96.00 173 ALA A C 1
ATOM 1310 O O . ALA A 1 173 ? 10.031 -2.245 -12.287 1.00 96.00 173 ALA A O 1
ATOM 1311 N N . ALA A 1 174 ? 9.014 -3.662 -13.699 1.00 95.31 174 ALA A N 1
ATOM 1312 C CA . ALA A 1 174 ? 8.890 -2.681 -14.774 1.00 95.31 174 ALA A CA 1
ATOM 1313 C C . ALA A 1 174 ? 8.071 -1.448 -14.354 1.00 95.31 174 ALA A C 1
ATOM 1315 O O . ALA A 1 174 ? 8.418 -0.325 -14.718 1.00 95.31 174 ALA A O 1
ATOM 1316 N N . TYR A 1 175 ? 7.007 -1.634 -13.565 1.00 93.56 175 TYR A N 1
ATOM 1317 C CA . TYR A 1 175 ? 6.175 -0.531 -13.080 1.00 93.56 175 TYR A CA 1
ATOM 1318 C C . TYR A 1 175 ? 6.939 0.431 -12.157 1.00 93.56 175 TYR A C 1
ATOM 1320 O O . TYR A 1 175 ? 6.769 1.650 -12.261 1.00 93.56 175 TYR A O 1
ATOM 1328 N N . ILE A 1 176 ? 7.807 -0.104 -11.294 1.00 94.31 176 ILE A N 1
ATOM 1329 C CA . ILE A 1 176 ? 8.653 0.685 -10.384 1.00 94.31 176 ILE A CA 1
ATOM 1330 C C . ILE A 1 176 ? 9.982 1.128 -11.020 1.00 94.31 176 ILE A C 1
ATOM 1332 O O . ILE A 1 176 ? 10.779 1.803 -10.371 1.00 94.31 176 ILE A O 1
ATOM 1336 N N . GLY A 1 177 ? 10.238 0.783 -12.284 1.00 94.56 177 GLY A N 1
ATOM 1337 C CA . GLY A 1 177 ? 11.463 1.165 -12.993 1.00 94.56 177 GLY A CA 1
ATOM 1338 C C . GLY A 1 177 ? 12.703 0.364 -12.583 1.00 94.56 177 GLY A C 1
ATOM 1339 O O . GLY A 1 177 ? 13.808 0.897 -12.621 1.00 94.56 177 GLY A O 1
ATOM 1340 N N . TRP A 1 178 ? 12.522 -0.893 -12.176 1.00 94.19 178 TRP A N 1
ATOM 1341 C CA . TRP A 1 178 ? 13.591 -1.834 -11.839 1.00 94.19 178 TRP A CA 1
ATOM 1342 C C . TRP A 1 178 ? 13.667 -2.984 -12.845 1.00 94.19 178 TRP A C 1
ATOM 1344 O O . TRP A 1 178 ? 12.684 -3.339 -13.497 1.00 94.19 178 TRP A O 1
ATOM 1354 N N . GLU A 1 179 ? 14.840 -3.606 -12.935 1.00 94.56 179 GLU A N 1
ATOM 1355 C CA . GLU A 1 179 ? 14.975 -4.906 -13.590 1.00 94.56 179 GLU A CA 1
ATOM 1356 C C . GLU A 1 179 ? 14.377 -6.017 -12.715 1.00 94.56 179 GLU A C 1
ATOM 1358 O O . GLU A 1 179 ? 14.432 -5.972 -11.480 1.00 94.56 179 GLU A O 1
ATOM 1363 N N . ASP A 1 180 ? 13.802 -7.029 -13.365 1.00 95.69 180 ASP A N 1
ATOM 1364 C CA . ASP A 1 180 ? 13.278 -8.207 -12.678 1.00 95.69 180 ASP A CA 1
ATOM 1365 C C . ASP A 1 180 ? 14.422 -9.017 -12.040 1.00 95.69 180 ASP A C 1
ATOM 1367 O O . ASP A 1 180 ? 15.452 -9.274 -12.668 1.00 95.69 180 ASP A O 1
ATOM 1371 N N . SER A 1 181 ? 14.253 -9.413 -10.778 1.00 94.75 181 SER A N 1
ATOM 1372 C CA . SER A 1 181 ? 15.262 -10.147 -10.012 1.00 94.75 181 SER A CA 1
ATOM 1373 C C . SER A 1 181 ? 14.631 -10.955 -8.869 1.00 94.75 181 SER A C 1
ATOM 1375 O O . SER A 1 181 ? 13.509 -10.662 -8.456 1.00 94.75 181 SER A O 1
ATOM 1377 N N . PRO A 1 182 ? 15.348 -11.936 -8.280 1.00 94.81 182 PRO A N 1
ATOM 1378 C CA . PRO A 1 182 ? 14.842 -12.705 -7.138 1.00 94.81 182 PRO A CA 1
ATOM 1379 C C . PRO A 1 182 ? 14.407 -11.849 -5.941 1.00 94.81 182 PRO A C 1
ATOM 1381 O O . PRO A 1 182 ? 13.565 -12.281 -5.158 1.00 94.81 182 PRO A O 1
ATOM 1384 N N . PHE A 1 183 ? 14.930 -10.625 -5.828 1.00 95.44 183 PHE A N 1
ATOM 1385 C CA . PHE A 1 183 ? 14.551 -9.678 -4.784 1.00 95.44 183 PHE A CA 1
ATOM 1386 C C . PHE A 1 183 ? 13.055 -9.323 -4.816 1.00 95.44 183 PHE A C 1
ATOM 1388 O O . PHE A 1 183 ? 12.475 -9.049 -3.770 1.00 95.44 183 PHE A O 1
ATOM 13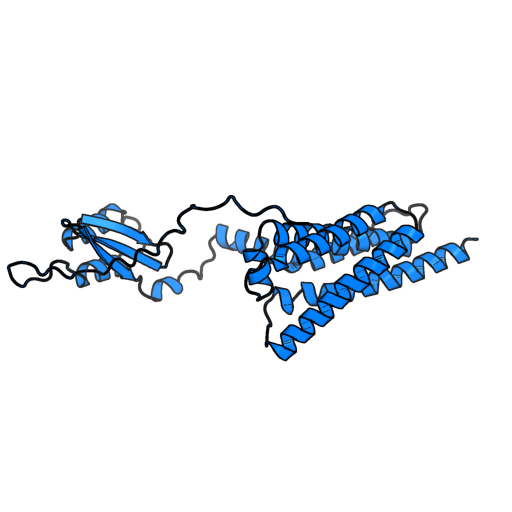95 N N . GLN A 1 184 ? 12.394 -9.421 -5.978 1.00 96.81 184 GLN A N 1
ATOM 1396 C CA . GLN A 1 184 ? 10.945 -9.224 -6.095 1.00 96.81 184 GLN A CA 1
ATOM 1397 C C . GLN A 1 184 ? 10.167 -10.169 -5.165 1.00 96.81 184 GLN A C 1
ATOM 1399 O O . GLN A 1 184 ? 9.190 -9.760 -4.550 1.00 96.81 184 GLN A O 1
ATOM 1404 N N . TYR A 1 185 ? 10.629 -11.409 -4.976 1.00 97.81 185 TYR A N 1
ATOM 1405 C CA . TYR A 1 185 ? 9.978 -12.349 -4.062 1.00 97.81 185 TYR A CA 1
ATOM 1406 C C . TYR A 1 185 ? 10.113 -11.931 -2.588 1.00 97.81 185 TYR A C 1
ATOM 1408 O O . TYR A 1 185 ? 9.173 -12.093 -1.807 1.00 97.81 185 TYR A O 1
ATOM 1416 N N . GLU A 1 186 ? 11.268 -11.385 -2.199 1.00 97.81 186 GLU A N 1
ATOM 1417 C CA . GLU A 1 186 ? 11.506 -10.896 -0.836 1.00 97.81 186 GLU A CA 1
ATOM 1418 C C . GLU A 1 186 ? 10.624 -9.683 -0.529 1.00 97.81 186 GLU A C 1
ATOM 1420 O O . GLU A 1 186 ? 9.936 -9.679 0.494 1.00 97.81 186 GLU A O 1
ATOM 1425 N N . VAL A 1 187 ? 10.571 -8.717 -1.455 1.00 96.56 187 VAL A N 1
ATOM 1426 C CA . VAL A 1 187 ? 9.676 -7.551 -1.376 1.00 96.56 187 VAL A CA 1
ATOM 1427 C C . VAL A 1 187 ? 8.225 -8.010 -1.279 1.00 96.56 187 VAL A C 1
ATOM 1429 O O . VAL A 1 187 ? 7.536 -7.672 -0.322 1.00 96.56 187 VAL A O 1
ATOM 1432 N N . GLY A 1 188 ? 7.791 -8.896 -2.178 1.00 98.12 188 GLY A N 1
ATOM 1433 C CA . GLY A 1 188 ? 6.415 -9.380 -2.176 1.00 98.12 188 GLY A CA 1
ATOM 1434 C C . GLY A 1 188 ? 6.031 -10.159 -0.916 1.00 98.12 188 GLY A C 1
ATOM 1435 O O . GLY A 1 188 ? 4.890 -10.091 -0.460 1.00 98.12 188 GLY A O 1
ATOM 1436 N N . THR A 1 189 ? 6.978 -10.872 -0.302 1.00 98.50 189 THR A N 1
ATOM 1437 C CA . THR A 1 189 ? 6.749 -11.543 0.987 1.00 98.50 189 THR A CA 1
ATOM 1438 C C . THR A 1 189 ? 6.622 -10.530 2.128 1.00 98.50 189 THR A C 1
ATOM 1440 O O . THR A 1 189 ? 5.782 -10.711 3.013 1.00 98.50 189 THR A O 1
ATOM 1443 N N . ALA A 1 190 ? 7.420 -9.458 2.108 1.00 98.25 190 ALA A N 1
ATOM 1444 C CA . ALA A 1 190 ? 7.321 -8.371 3.077 1.00 98.25 190 ALA A CA 1
ATOM 1445 C C . ALA A 1 190 ? 5.982 -7.623 2.946 1.00 98.25 190 ALA A C 1
ATOM 1447 O O . ALA A 1 190 ? 5.268 -7.485 3.943 1.00 98.25 190 ALA A O 1
ATOM 1448 N N . ASP A 1 191 ? 5.584 -7.264 1.724 1.00 98.56 191 ASP A N 1
ATOM 1449 C CA . ASP A 1 191 ? 4.280 -6.667 1.414 1.00 98.56 191 ASP A CA 1
ATOM 1450 C C . ASP A 1 191 ? 3.125 -7.532 1.920 1.00 98.56 191 ASP A C 1
ATOM 1452 O O . ASP A 1 191 ? 2.201 -7.043 2.577 1.00 98.56 191 ASP A O 1
ATOM 1456 N N . LEU A 1 192 ? 3.193 -8.844 1.670 1.00 98.25 192 LEU A N 1
ATOM 1457 C CA . LEU A 1 192 ? 2.176 -9.787 2.119 1.00 98.25 192 LEU A CA 1
ATOM 1458 C C . LEU A 1 192 ? 2.105 -9.845 3.651 1.00 98.25 192 LEU A C 1
ATOM 1460 O O . LEU A 1 192 ? 1.009 -9.856 4.213 1.00 98.25 192 LEU A O 1
ATOM 1464 N N . ALA A 1 193 ? 3.249 -9.853 4.342 1.00 98.62 193 ALA A N 1
ATOM 1465 C CA . ALA A 1 193 ? 3.296 -9.867 5.802 1.00 98.62 193 ALA A CA 1
ATOM 1466 C C . ALA A 1 193 ? 2.667 -8.601 6.408 1.00 98.62 193 ALA A C 1
ATOM 1468 O O . ALA A 1 193 ? 1.863 -8.699 7.345 1.00 98.62 193 ALA A O 1
ATOM 1469 N N . ILE A 1 194 ? 2.976 -7.425 5.852 1.00 98.62 194 ILE A N 1
ATOM 1470 C CA . ILE A 1 194 ? 2.360 -6.155 6.253 1.00 98.62 194 ILE A CA 1
ATOM 1471 C C . ILE A 1 194 ? 0.861 -6.163 5.941 1.00 98.62 194 ILE A C 1
ATOM 1473 O O . ILE A 1 194 ? 0.049 -5.886 6.828 1.00 98.62 194 ILE A O 1
ATOM 1477 N N . GLY A 1 195 ? 0.487 -6.555 4.722 1.00 98.69 195 GLY A N 1
ATOM 1478 C CA . GLY A 1 195 ? -0.893 -6.604 4.249 1.00 98.69 195 GLY A CA 1
ATOM 1479 C C . GLY A 1 195 ? -1.781 -7.493 5.118 1.00 98.69 195 GLY A C 1
ATOM 1480 O O . GLY A 1 195 ? -2.799 -7.042 5.646 1.00 98.69 195 GLY A O 1
ATOM 1481 N N . VAL A 1 196 ? -1.362 -8.740 5.360 1.00 98.75 196 VAL A N 1
ATOM 1482 C CA . VAL A 1 196 ? -2.086 -9.696 6.216 1.00 98.75 196 VAL A CA 1
ATOM 1483 C C . VAL A 1 196 ? -2.220 -9.165 7.642 1.00 98.75 196 VAL A C 1
ATOM 1485 O O . VAL A 1 196 ? -3.310 -9.222 8.220 1.00 98.75 196 VAL A O 1
ATOM 1488 N N . THR A 1 197 ? -1.142 -8.621 8.212 1.00 98.75 197 THR A N 1
ATOM 1489 C CA . THR A 1 197 ? -1.148 -8.091 9.584 1.00 98.75 197 THR A CA 1
ATOM 1490 C C . THR A 1 197 ? -2.110 -6.909 9.720 1.00 98.75 197 THR A C 1
ATOM 1492 O O . THR A 1 197 ? -2.906 -6.859 10.663 1.00 98.75 197 THR A O 1
ATOM 1495 N N . ALA A 1 198 ? -2.097 -5.981 8.763 1.00 98.69 198 ALA A N 1
ATOM 1496 C CA . ALA A 1 198 ? -2.968 -4.812 8.766 1.00 98.69 198 ALA A CA 1
ATOM 1497 C C . ALA A 1 198 ? -4.443 -5.180 8.516 1.00 98.69 198 ALA A C 1
ATOM 1499 O O . ALA A 1 198 ? -5.323 -4.690 9.230 1.00 98.69 198 ALA A O 1
ATOM 1500 N N . CYS A 1 199 ? -4.730 -6.121 7.606 1.00 98.69 199 CYS A N 1
ATOM 1501 C CA . CYS A 1 199 ? -6.078 -6.671 7.432 1.00 98.69 199 CYS A CA 1
ATOM 1502 C C . CYS A 1 199 ? -6.589 -7.328 8.720 1.00 98.69 199 CYS A C 1
ATOM 1504 O O . CYS A 1 199 ? -7.713 -7.064 9.155 1.00 98.69 199 CYS A O 1
ATOM 1506 N N . ALA A 1 200 ? -5.757 -8.147 9.370 1.00 98.25 200 ALA A N 1
ATOM 1507 C CA . ALA A 1 200 ? -6.116 -8.787 10.629 1.00 98.25 200 ALA A CA 1
ATOM 1508 C C . ALA A 1 200 ? -6.425 -7.752 11.720 1.00 98.25 200 ALA A C 1
ATOM 1510 O O . ALA A 1 200 ? -7.341 -7.968 12.514 1.00 98.25 200 ALA A O 1
ATOM 1511 N N . ALA A 1 201 ? -5.722 -6.614 11.738 1.00 97.75 201 ALA A N 1
ATOM 1512 C CA . ALA A 1 201 ? -5.875 -5.567 12.745 1.00 97.75 201 ALA A CA 1
ATOM 1513 C C . ALA A 1 201 ? -7.255 -4.883 12.751 1.00 97.75 201 ALA A C 1
ATOM 1515 O O . ALA A 1 201 ? -7.651 -4.315 13.778 1.00 97.75 201 ALA A O 1
ATOM 1516 N N . PHE A 1 202 ? -8.021 -4.973 11.657 1.00 96.19 202 PHE A N 1
ATOM 1517 C CA . PHE A 1 202 ? -9.337 -4.339 11.531 1.00 96.19 202 PHE A CA 1
ATOM 1518 C C . PHE A 1 202 ? -10.283 -4.700 12.687 1.00 96.19 202 PHE A C 1
ATOM 1520 O O . PHE A 1 202 ? -10.925 -3.819 13.265 1.00 96.19 202 PHE A O 1
ATOM 1527 N N . TRP A 1 203 ? -10.308 -5.970 13.104 1.00 90.94 203 TRP A N 1
ATOM 1528 C CA . TRP A 1 203 ? -11.181 -6.466 14.182 1.00 90.94 203 TRP A CA 1
ATOM 1529 C C . TRP A 1 203 ? -10.483 -6.635 15.537 1.00 90.94 203 TRP A C 1
ATOM 1531 O O . TRP A 1 203 ? -11.052 -7.235 16.449 1.00 90.94 203 TRP A O 1
ATOM 1541 N N . ARG A 1 204 ? -9.239 -6.172 15.683 1.00 95.06 204 ARG A N 1
ATOM 1542 C CA . ARG A 1 204 ? -8.417 -6.478 16.864 1.00 95.06 204 ARG A CA 1
ATOM 1543 C C . ARG A 1 204 ? -8.345 -5.320 17.849 1.00 95.06 204 ARG A C 1
ATOM 1545 O O . ARG A 1 204 ? -8.809 -4.213 17.579 1.00 95.06 204 ARG A O 1
ATOM 1552 N N . SER A 1 205 ? -7.803 -5.628 19.026 1.00 94.25 205 SER A N 1
ATOM 1553 C CA . SER A 1 205 ? -7.609 -4.678 20.118 1.00 94.25 205 SER A CA 1
ATOM 1554 C C . SER A 1 205 ? -6.689 -3.528 19.711 1.00 94.25 205 SER A C 1
ATOM 1556 O O . SER A 1 205 ? -5.950 -3.608 18.726 1.00 94.25 205 SER A O 1
ATOM 1558 N N . TRP A 1 206 ? -6.713 -2.459 20.508 1.00 95.00 206 TRP A N 1
ATOM 1559 C CA . TRP A 1 206 ? -5.822 -1.318 20.311 1.00 95.00 206 TRP A CA 1
ATOM 1560 C C . TRP A 1 206 ? -4.345 -1.740 20.302 1.00 95.00 206 TRP A C 1
ATOM 1562 O O . TRP A 1 206 ? -3.616 -1.294 19.427 1.00 95.00 206 TRP A O 1
ATOM 1572 N N . ASP A 1 207 ? -3.923 -2.649 21.190 1.00 97.44 207 ASP A N 1
ATOM 1573 C CA . ASP A 1 207 ? -2.521 -3.095 21.265 1.00 97.44 207 ASP A CA 1
ATOM 1574 C C . ASP A 1 207 ? -2.072 -3.810 19.981 1.00 97.44 207 ASP A C 1
ATOM 1576 O O . ASP A 1 207 ? -0.989 -3.549 19.461 1.00 97.44 207 ASP A O 1
ATOM 1580 N N . PHE A 1 208 ? -2.933 -4.660 19.406 1.00 97.94 208 PHE A N 1
ATOM 1581 C CA . PHE A 1 208 ? -2.638 -5.308 18.127 1.00 97.94 208 PHE A CA 1
ATOM 1582 C C . PHE A 1 208 ? -2.587 -4.289 16.985 1.00 97.94 208 PHE A C 1
ATOM 1584 O O . PHE A 1 208 ? -1.701 -4.348 16.136 1.00 97.94 208 PHE A O 1
ATOM 1591 N N . ARG A 1 209 ? -3.515 -3.323 16.968 1.00 98.12 209 ARG A N 1
ATOM 1592 C CA . ARG A 1 209 ? -3.490 -2.230 15.987 1.00 98.12 209 ARG A CA 1
ATOM 1593 C C . ARG A 1 209 ? -2.223 -1.395 16.125 1.00 98.12 209 ARG A C 1
ATOM 1595 O O . ARG A 1 209 ? -1.644 -1.041 15.110 1.00 98.12 209 ARG A O 1
ATOM 1602 N N . ALA A 1 210 ? -1.758 -1.130 17.343 1.00 98.50 210 ALA A N 1
ATOM 1603 C CA . ALA A 1 210 ? -0.511 -0.415 17.580 1.00 98.50 210 ALA A CA 1
ATOM 1604 C C . ALA A 1 210 ? 0.696 -1.171 17.007 1.00 98.50 210 ALA A C 1
ATOM 1606 O O . ALA A 1 210 ? 1.524 -0.566 16.327 1.00 98.50 210 ALA A O 1
ATOM 1607 N N . ALA A 1 211 ? 0.761 -2.492 17.204 1.00 98.56 211 ALA A N 1
ATOM 1608 C CA . ALA A 1 211 ? 1.797 -3.332 16.604 1.00 98.56 211 ALA A CA 1
ATOM 1609 C C . ALA A 1 211 ? 1.735 -3.324 15.065 1.00 98.56 211 ALA A C 1
ATOM 1611 O O . ALA A 1 211 ? 2.762 -3.145 14.412 1.00 98.56 211 ALA A O 1
ATOM 1612 N N . ALA A 1 212 ? 0.534 -3.444 14.486 1.00 98.69 212 ALA A N 1
ATOM 1613 C CA . ALA A 1 212 ? 0.333 -3.385 13.038 1.00 98.69 212 ALA A CA 1
ATOM 1614 C C . ALA A 1 212 ? 0.743 -2.023 12.449 1.00 98.69 212 ALA A C 1
ATOM 1616 O O . ALA A 1 212 ? 1.447 -1.981 11.445 1.00 98.69 212 ALA A O 1
ATOM 1617 N N . VAL A 1 213 ? 0.361 -0.915 13.098 1.00 98.81 213 VAL A N 1
ATOM 1618 C CA . VAL A 1 213 ? 0.768 0.445 12.704 1.00 98.81 213 VAL A CA 1
ATOM 1619 C C . VAL A 1 213 ? 2.282 0.603 12.784 1.00 98.81 213 VAL A C 1
ATOM 1621 O O . VAL A 1 213 ? 2.868 1.169 11.870 1.00 98.81 213 VAL A O 1
ATOM 1624 N N . CYS A 1 214 ? 2.923 0.100 13.840 1.00 98.81 214 CYS A N 1
ATOM 1625 C CA . CYS A 1 214 ? 4.376 0.152 13.983 1.00 98.81 214 CYS A CA 1
ATOM 1626 C C . CYS A 1 214 ? 5.081 -0.565 12.820 1.00 98.81 214 CYS A C 1
ATOM 1628 O O . CYS A 1 214 ? 5.882 0.053 12.121 1.00 98.81 214 CYS A O 1
ATOM 1630 N N . GLY A 1 215 ? 4.725 -1.830 12.561 1.00 98.56 215 GLY A N 1
ATOM 1631 C CA . GLY A 1 215 ? 5.314 -2.614 11.472 1.00 98.56 215 GLY A CA 1
ATOM 1632 C C . GLY A 1 215 ? 5.083 -1.984 10.098 1.00 98.56 215 GLY A C 1
ATOM 1633 O O . GLY A 1 215 ? 6.036 -1.789 9.348 1.00 98.56 215 GLY A O 1
ATOM 1634 N N . ALA A 1 216 ? 3.841 -1.588 9.803 1.00 98.62 216 ALA A N 1
ATOM 1635 C CA . ALA A 1 216 ? 3.503 -0.923 8.547 1.00 98.62 216 ALA A CA 1
ATOM 1636 C C . ALA A 1 216 ? 4.247 0.409 8.382 1.00 98.62 216 ALA A C 1
ATOM 1638 O O . ALA A 1 216 ? 4.706 0.715 7.291 1.00 98.62 216 ALA A O 1
ATOM 1639 N N . SER A 1 217 ? 4.409 1.192 9.453 1.00 98.75 217 SER A N 1
ATOM 1640 C CA . SER A 1 217 ? 5.094 2.489 9.367 1.00 98.75 217 SER A CA 1
ATOM 1641 C C . SER A 1 217 ? 6.583 2.338 9.102 1.00 98.75 217 SER A C 1
ATOM 1643 O O . SER A 1 217 ? 7.128 3.094 8.308 1.00 98.75 217 SER A O 1
ATOM 1645 N N . ILE A 1 218 ? 7.241 1.367 9.743 1.00 98.75 218 ILE A N 1
ATOM 1646 C CA . ILE A 1 218 ? 8.660 1.081 9.493 1.00 98.75 218 ILE A CA 1
ATOM 1647 C C . ILE A 1 218 ? 8.866 0.680 8.033 1.00 98.75 218 ILE A C 1
ATOM 1649 O O . ILE A 1 218 ? 9.771 1.200 7.386 1.00 98.75 218 ILE A O 1
ATOM 1653 N N . PHE A 1 219 ? 8.020 -0.217 7.527 1.00 98.50 219 PHE A N 1
ATOM 1654 C CA . PHE A 1 219 ? 8.100 -0.700 6.154 1.00 98.50 219 PHE A CA 1
ATOM 1655 C C . PHE A 1 219 ? 7.840 0.424 5.141 1.00 98.50 219 PHE A C 1
ATOM 1657 O O . PHE A 1 219 ? 8.734 0.768 4.376 1.00 98.50 219 PHE A O 1
ATOM 1664 N N . LEU A 1 220 ? 6.680 1.083 5.224 1.00 98.56 220 LEU A N 1
ATOM 1665 C CA . LEU A 1 220 ? 6.270 2.115 4.267 1.00 98.56 220 LEU A CA 1
ATOM 1666 C C . LEU A 1 220 ? 7.202 3.336 4.287 1.00 98.56 220 LEU A C 1
ATOM 1668 O O . LEU A 1 220 ? 7.629 3.802 3.238 1.00 98.56 220 LEU A O 1
ATOM 1672 N N . PHE A 1 221 ? 7.618 3.836 5.458 1.00 98.75 221 PHE A N 1
ATOM 1673 C CA . PHE A 1 221 ? 8.614 4.916 5.473 1.00 98.75 221 PHE A CA 1
ATOM 1674 C C . PHE A 1 221 ? 9.977 4.462 4.937 1.00 98.75 221 PHE A C 1
ATOM 1676 O O . PHE A 1 221 ? 10.689 5.267 4.334 1.00 98.75 221 PHE A O 1
ATOM 1683 N N . GLY A 1 222 ? 10.346 3.194 5.145 1.00 98.31 222 GLY A N 1
ATOM 1684 C CA . GLY A 1 222 ? 11.528 2.591 4.534 1.00 98.31 222 GLY A CA 1
ATOM 1685 C C . GLY A 1 222 ? 11.469 2.645 3.007 1.00 98.31 222 GLY A C 1
ATOM 1686 O O . GLY A 1 222 ? 12.425 3.115 2.382 1.00 98.31 222 GLY A O 1
ATOM 1687 N N . ASP A 1 223 ? 10.333 2.267 2.426 1.00 97.38 223 ASP A N 1
ATOM 1688 C CA . ASP A 1 223 ? 10.090 2.322 0.982 1.00 97.38 223 ASP A CA 1
ATOM 1689 C C . ASP A 1 223 ? 10.083 3.759 0.461 1.00 97.38 223 ASP A C 1
ATOM 1691 O O . ASP A 1 223 ? 10.790 4.058 -0.500 1.00 97.38 223 ASP A O 1
ATOM 1695 N N . ALA A 1 224 ? 9.430 4.697 1.155 1.00 98.31 224 ALA A N 1
ATOM 1696 C CA . ALA A 1 224 ? 9.467 6.118 0.804 1.00 98.31 224 ALA A CA 1
ATOM 1697 C C . ALA A 1 224 ? 10.906 6.669 0.747 1.00 98.31 224 ALA A C 1
ATOM 1699 O O . ALA A 1 224 ? 11.269 7.411 -0.173 1.00 98.31 224 ALA A O 1
ATOM 1700 N N . ILE A 1 225 ? 11.759 6.290 1.705 1.00 98.50 225 ILE A N 1
ATOM 1701 C CA . ILE A 1 225 ? 13.188 6.636 1.682 1.00 98.50 225 ILE A CA 1
ATOM 1702 C C . ILE A 1 225 ? 13.880 5.964 0.488 1.00 98.50 225 ILE A C 1
ATOM 1704 O O . ILE A 1 225 ? 14.688 6.604 -0.190 1.00 98.50 225 ILE A O 1
ATOM 1708 N N . GLY A 1 226 ? 13.572 4.696 0.212 1.00 97.25 226 GLY A N 1
ATOM 1709 C CA . GLY A 1 226 ? 14.053 3.965 -0.961 1.00 97.25 226 GLY A CA 1
ATOM 1710 C C . GLY A 1 226 ? 13.720 4.679 -2.273 1.00 97.25 226 GLY A C 1
ATOM 1711 O O . GLY A 1 226 ? 14.621 4.931 -3.077 1.00 97.25 226 GLY A O 1
ATOM 1712 N N . HIS A 1 227 ? 12.468 5.099 -2.443 1.00 97.50 227 HIS A N 1
ATOM 1713 C CA . HIS A 1 227 ? 11.980 5.871 -3.581 1.00 97.50 227 HIS A CA 1
ATOM 1714 C C . HIS A 1 227 ? 12.761 7.173 -3.768 1.00 97.50 227 HIS A C 1
ATOM 1716 O O . HIS A 1 227 ? 13.262 7.438 -4.864 1.00 97.50 227 HIS A O 1
ATOM 1722 N N . VAL A 1 228 ? 12.954 7.955 -2.697 1.00 98.31 228 VAL A N 1
ATOM 1723 C CA . VAL A 1 228 ? 13.759 9.191 -2.736 1.00 98.31 228 VAL A CA 1
ATOM 1724 C C . VAL A 1 228 ? 15.199 8.902 -3.143 1.00 98.31 228 VAL A C 1
ATOM 1726 O O . VAL A 1 228 ? 15.746 9.588 -4.006 1.00 98.31 228 VAL A O 1
ATOM 1729 N N . ARG A 1 229 ? 15.819 7.863 -2.577 1.00 98.19 229 ARG A N 1
ATOM 1730 C CA . ARG A 1 229 ? 17.182 7.468 -2.953 1.00 98.19 229 ARG A CA 1
ATOM 1731 C C . ARG A 1 229 ? 17.272 7.095 -4.431 1.00 98.19 229 ARG A C 1
ATOM 1733 O O . ARG A 1 229 ? 18.231 7.500 -5.079 1.00 98.19 229 ARG A O 1
ATOM 1740 N N . GLN A 1 230 ? 16.288 6.380 -4.970 1.00 96.69 230 GLN A N 1
ATOM 1741 C CA . GLN A 1 230 ? 16.228 6.014 -6.390 1.00 96.69 230 GLN A CA 1
ATOM 1742 C C . GLN A 1 230 ? 16.020 7.230 -7.302 1.00 96.69 230 GLN A C 1
ATOM 1744 O O . GLN A 1 230 ? 16.694 7.350 -8.327 1.00 96.69 230 GLN A O 1
ATOM 1749 N N . MET A 1 231 ? 15.158 8.171 -6.909 1.00 97.75 231 MET A N 1
ATOM 1750 C CA . MET A 1 231 ? 14.970 9.428 -7.640 1.00 97.75 231 MET A CA 1
ATOM 1751 C C . MET A 1 231 ? 16.270 10.236 -7.705 1.00 97.75 231 MET A C 1
ATOM 1753 O O . MET A 1 231 ? 16.644 10.712 -8.772 1.00 97.75 231 MET A O 1
ATOM 1757 N N . LEU A 1 232 ? 16.991 10.353 -6.587 1.00 97.19 232 LEU A N 1
ATOM 1758 C CA . LEU A 1 232 ? 18.211 11.159 -6.508 1.00 97.19 232 LEU A CA 1
ATOM 1759 C C . LEU A 1 232 ? 19.429 10.483 -7.151 1.00 97.19 232 LEU A C 1
ATOM 1761 O O . LEU A 1 232 ? 20.206 11.144 -7.833 1.00 97.19 232 LEU A O 1
ATOM 1765 N N . ALA A 1 233 ? 19.626 9.185 -6.914 1.00 95.94 233 ALA A N 1
ATOM 1766 C CA . ALA A 1 233 ? 20.838 8.483 -7.333 1.00 95.94 233 ALA A CA 1
ATOM 1767 C C . ALA A 1 233 ? 20.741 7.894 -8.746 1.00 95.94 233 ALA A C 1
ATOM 1769 O O . ALA A 1 233 ? 21.752 7.823 -9.442 1.00 95.94 233 ALA A O 1
ATOM 1770 N N . ALA A 1 234 ? 19.549 7.464 -9.167 1.00 93.38 234 ALA A N 1
ATOM 1771 C CA . ALA A 1 234 ? 19.338 6.760 -10.432 1.00 93.38 234 ALA A CA 1
ATOM 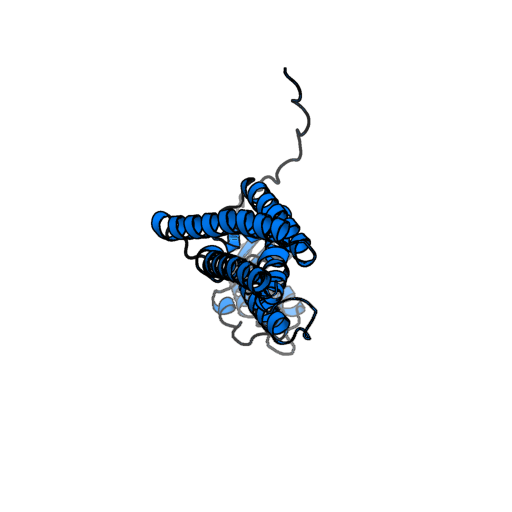1772 C C . ALA A 1 234 ? 18.428 7.520 -11.411 1.00 93.38 234 ALA A C 1
ATOM 1774 O O . ALA A 1 234 ? 18.187 7.025 -12.509 1.00 93.38 234 ALA A O 1
ATOM 1775 N N . ASN A 1 235 ? 17.922 8.708 -11.045 1.00 96.38 235 ASN A N 1
ATOM 1776 C CA . ASN A 1 235 ? 16.909 9.444 -11.815 1.00 96.38 235 ASN A CA 1
ATOM 1777 C C . ASN A 1 235 ? 15.690 8.577 -12.177 1.00 96.38 235 ASN A C 1
ATOM 1779 O O . ASN A 1 235 ? 15.068 8.751 -13.227 1.00 96.38 235 ASN A O 1
ATOM 1783 N N . ASN A 1 236 ? 15.351 7.619 -11.311 1.00 95.50 236 ASN A N 1
ATOM 1784 C CA . ASN A 1 236 ? 14.213 6.745 -11.533 1.00 95.50 236 ASN A CA 1
ATOM 1785 C C . ASN A 1 236 ? 12.922 7.480 -11.145 1.00 95.50 236 ASN A C 1
ATOM 1787 O O . ASN A 1 236 ? 12.521 7.498 -9.984 1.00 95.50 236 ASN A O 1
ATOM 1791 N N . PHE A 1 237 ? 12.261 8.083 -12.130 1.00 96.69 237 PHE A N 1
ATOM 1792 C CA . PHE A 1 237 ? 10.952 8.726 -11.973 1.00 96.69 237 PHE A CA 1
ATOM 1793 C C . PHE A 1 237 ? 9.822 7.885 -12.578 1.00 96.69 237 PHE A C 1
ATOM 1795 O O . PHE A 1 237 ? 8.808 8.425 -13.024 1.00 96.69 237 PHE A O 1
ATOM 1802 N N . ALA A 1 238 ? 9.991 6.558 -12.622 1.00 95.50 238 ALA A N 1
ATOM 1803 C CA . ALA A 1 238 ? 8.931 5.662 -13.064 1.00 95.50 238 ALA A CA 1
ATOM 1804 C C . ALA A 1 238 ? 7.652 5.878 -12.228 1.00 95.50 238 ALA A C 1
ATOM 1806 O O . ALA A 1 238 ? 7.746 6.195 -11.037 1.00 95.50 238 ALA A O 1
ATOM 1807 N N . PRO A 1 239 ? 6.448 5.680 -12.800 1.00 93.44 239 PRO A N 1
ATOM 1808 C CA . PRO A 1 239 ? 5.192 5.929 -12.093 1.00 93.44 239 PRO A CA 1
ATOM 1809 C C . PRO A 1 239 ? 5.050 5.149 -10.780 1.00 93.44 239 PRO A C 1
ATOM 1811 O O . PRO A 1 239 ? 4.489 5.674 -9.822 1.00 93.44 239 PRO A O 1
ATOM 1814 N N . GLY A 1 240 ? 5.586 3.927 -10.710 1.00 92.69 240 GLY A N 1
ATOM 1815 C CA . GLY A 1 240 ? 5.607 3.147 -9.477 1.00 92.69 240 GLY A CA 1
ATOM 1816 C C . GLY A 1 240 ? 6.620 3.633 -8.436 1.00 92.69 240 GLY A C 1
ATOM 1817 O O . GLY A 1 240 ? 6.461 3.300 -7.271 1.00 92.69 240 GLY A O 1
ATOM 1818 N N . ASN A 1 241 ? 7.624 4.429 -8.825 1.00 96.81 241 ASN A N 1
ATOM 1819 C CA . ASN A 1 241 ? 8.660 4.946 -7.923 1.00 96.81 241 ASN A CA 1
ATOM 1820 C C . ASN A 1 241 ? 8.403 6.383 -7.441 1.00 96.81 241 ASN A C 1
ATOM 1822 O O . ASN A 1 241 ? 8.719 6.716 -6.308 1.00 96.81 241 ASN A O 1
ATOM 1826 N N . ALA A 1 242 ? 7.858 7.246 -8.301 1.00 96.06 242 ALA A N 1
ATOM 1827 C CA . ALA A 1 242 ? 7.650 8.670 -8.006 1.00 96.06 242 ALA A CA 1
ATOM 1828 C C . ALA A 1 242 ? 6.169 9.095 -8.035 1.00 96.06 242 ALA A C 1
ATOM 1830 O O . ALA A 1 242 ? 5.854 10.271 -7.861 1.00 96.06 242 ALA A O 1
ATOM 1831 N N . GLY A 1 243 ? 5.257 8.157 -8.305 1.00 95.75 243 GLY A N 1
ATOM 1832 C CA . GLY A 1 243 ? 3.819 8.404 -8.376 1.00 95.75 243 GLY A CA 1
ATOM 1833 C C . GLY A 1 243 ? 3.086 8.065 -7.080 1.00 95.75 243 GLY A C 1
ATOM 1834 O O . GLY A 1 243 ? 3.594 8.261 -5.979 1.00 95.75 243 GLY A O 1
ATOM 1835 N N . VAL A 1 244 ? 1.857 7.555 -7.217 1.00 96.62 244 VAL A N 1
ATOM 1836 C CA . VAL A 1 244 ? 0.957 7.262 -6.087 1.00 96.62 244 VAL A CA 1
ATOM 1837 C C . VAL A 1 244 ? 1.594 6.405 -4.988 1.00 96.62 244 VAL A C 1
ATOM 1839 O O . VAL A 1 244 ? 1.410 6.794 -3.836 1.00 96.62 244 VAL A O 1
ATOM 1842 N N . PRO A 1 245 ? 2.327 5.306 -5.276 1.00 95.94 245 PRO A N 1
ATOM 1843 C CA . PRO A 1 245 ? 2.939 4.490 -4.223 1.00 95.94 245 PRO A CA 1
ATOM 1844 C C . PRO A 1 245 ? 3.781 5.321 -3.248 1.00 95.94 245 PRO A C 1
ATOM 1846 O O . PRO A 1 245 ? 3.441 5.394 -2.073 1.00 95.94 245 PRO A O 1
ATOM 1849 N N . PHE A 1 246 ? 4.726 6.113 -3.764 1.00 97.88 246 PHE A N 1
ATOM 1850 C CA . PHE A 1 246 ? 5.587 6.980 -2.956 1.00 97.88 246 PHE A CA 1
ATOM 1851 C C . PHE A 1 246 ? 4.818 7.926 -2.017 1.00 97.88 246 PHE A C 1
ATOM 1853 O O . PHE A 1 246 ? 5.161 8.069 -0.843 1.00 97.88 246 PHE A O 1
ATOM 1860 N N . TYR A 1 247 ? 3.765 8.590 -2.502 1.00 98.31 247 TYR A N 1
ATOM 1861 C CA . TYR A 1 247 ? 2.977 9.482 -1.643 1.00 98.31 247 TYR A CA 1
ATOM 1862 C C . TYR A 1 247 ? 2.201 8.710 -0.575 1.00 98.31 247 TYR A C 1
ATOM 1864 O O . TYR A 1 247 ? 2.043 9.179 0.554 1.00 98.31 247 TYR A O 1
ATOM 1872 N N . MET A 1 248 ? 1.708 7.528 -0.926 1.00 98.25 248 MET A N 1
ATOM 1873 C CA . MET A 1 248 ? 0.922 6.681 -0.038 1.00 98.25 248 MET A CA 1
ATOM 1874 C C . MET A 1 248 ? 1.777 6.060 1.065 1.00 98.25 248 MET A C 1
ATOM 1876 O O . MET A 1 248 ? 1.319 5.998 2.208 1.00 98.25 248 MET A O 1
ATOM 1880 N N . ASP A 1 249 ? 3.040 5.767 0.768 1.00 98.44 249 ASP A N 1
ATOM 1881 C CA . ASP A 1 249 ? 4.054 5.328 1.728 1.00 98.44 249 ASP A CA 1
ATOM 1882 C C . ASP A 1 249 ? 4.350 6.367 2.818 1.00 98.44 249 ASP A C 1
ATOM 1884 O O . ASP A 1 249 ? 4.888 6.046 3.875 1.00 98.44 249 ASP A O 1
ATOM 1888 N N . ILE A 1 250 ? 3.958 7.625 2.597 1.00 98.69 250 ILE A N 1
ATOM 1889 C CA . ILE A 1 250 ? 4.074 8.711 3.574 1.00 98.69 250 ILE A CA 1
ATOM 1890 C C . ILE A 1 250 ? 2.722 8.981 4.242 1.00 98.69 250 ILE A C 1
ATOM 1892 O O . ILE A 1 250 ? 2.617 9.045 5.469 1.00 98.69 250 ILE A O 1
ATOM 1896 N N . ILE A 1 251 ? 1.665 9.145 3.443 1.00 98.69 251 ILE A N 1
ATOM 1897 C CA . ILE A 1 251 ? 0.344 9.569 3.923 1.00 98.69 251 ILE A CA 1
ATOM 1898 C C . ILE A 1 251 ? -0.279 8.511 4.839 1.00 98.69 251 ILE A C 1
ATOM 1900 O O . ILE A 1 251 ? -0.760 8.845 5.924 1.00 98.69 251 ILE A O 1
ATOM 1904 N N . CYS A 1 252 ? -0.275 7.239 4.433 1.00 98.50 252 CYS A N 1
ATOM 1905 C CA . CYS A 1 252 ? -0.899 6.166 5.204 1.00 98.50 252 CYS A CA 1
ATOM 1906 C C . CYS A 1 252 ? -0.307 5.978 6.601 1.00 98.50 252 CYS A C 1
ATOM 1908 O O . CYS A 1 252 ? -1.093 5.977 7.555 1.00 98.50 252 CYS A O 1
ATOM 1910 N N . PRO A 1 253 ? 1.021 5.842 6.776 1.00 98.38 253 PRO A N 1
ATOM 1911 C CA . PRO A 1 253 ? 1.579 5.679 8.111 1.00 98.38 253 PRO A CA 1
ATO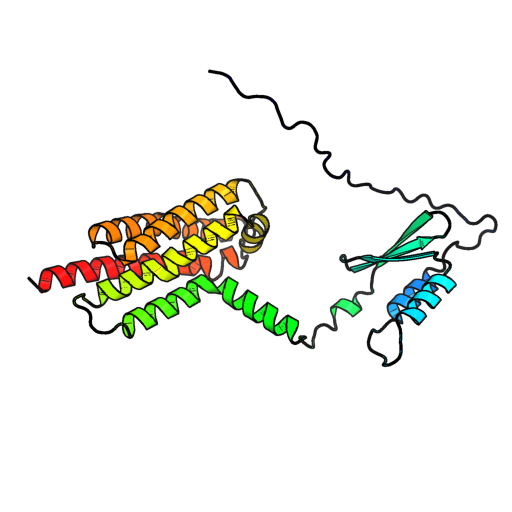M 1912 C C . PRO A 1 253 ? 1.393 6.928 8.975 1.00 98.38 253 PRO A C 1
ATOM 1914 O O . PRO A 1 253 ? 1.042 6.792 10.146 1.00 98.38 253 PRO A O 1
ATOM 1917 N N . LEU A 1 254 ? 1.501 8.144 8.420 1.00 98.75 254 LEU A N 1
ATOM 1918 C CA . LEU A 1 254 ? 1.217 9.371 9.178 1.00 98.75 254 LEU A CA 1
ATOM 1919 C C . LEU A 1 254 ? -0.230 9.419 9.687 1.00 98.75 254 LEU A C 1
ATOM 1921 O O . LEU A 1 254 ? -0.464 9.697 10.867 1.00 98.75 254 LEU A O 1
ATOM 1925 N N . LEU A 1 255 ? -1.203 9.107 8.824 1.00 98.44 255 LEU A N 1
ATOM 1926 C CA . LEU A 1 255 ? -2.611 9.032 9.215 1.00 98.44 255 LEU A CA 1
ATOM 1927 C C . LEU A 1 255 ? -2.839 7.946 10.268 1.00 98.44 255 LEU A C 1
ATOM 1929 O O . LEU A 1 255 ? -3.510 8.193 11.271 1.00 98.44 255 LEU A O 1
ATOM 1933 N N . ALA A 1 256 ? -2.272 6.756 10.070 1.00 98.62 256 ALA A N 1
ATOM 1934 C CA . ALA A 1 256 ? -2.435 5.636 10.986 1.00 98.62 256 ALA A CA 1
ATOM 1935 C C . ALA A 1 256 ? -1.853 5.943 12.377 1.00 98.62 256 ALA A C 1
ATOM 1937 O O . ALA A 1 256 ? -2.524 5.709 13.383 1.00 98.62 256 ALA A O 1
ATOM 1938 N N . ILE A 1 257 ? -0.659 6.543 12.449 1.00 98.75 257 ILE A N 1
ATOM 1939 C CA . ILE A 1 257 ? -0.037 6.993 13.703 1.00 98.75 257 ILE A CA 1
ATOM 1940 C C . ILE A 1 257 ? -0.910 8.051 14.388 1.00 98.75 257 ILE A C 1
ATOM 1942 O O . ILE A 1 257 ? -1.226 7.920 15.574 1.00 98.75 257 ILE A O 1
ATOM 1946 N N . GLY A 1 258 ? -1.347 9.077 13.650 1.00 98.31 258 GLY A N 1
ATOM 1947 C CA . GLY A 1 258 ? -2.190 10.142 14.196 1.00 98.31 258 GLY A CA 1
ATOM 1948 C C . GLY A 1 258 ? -3.504 9.611 14.779 1.00 98.31 258 GLY A C 1
ATOM 1949 O O . GLY A 1 258 ? -3.876 9.948 15.906 1.00 98.31 258 GLY A O 1
ATOM 1950 N N . LEU A 1 259 ? -4.177 8.716 14.052 1.00 97.81 259 LEU A N 1
ATOM 1951 C CA . LEU A 1 259 ? -5.427 8.086 14.484 1.00 97.81 259 LEU A CA 1
ATOM 1952 C C . LEU A 1 259 ? -5.225 7.116 15.659 1.00 97.81 259 LEU A C 1
ATOM 1954 O O . LEU A 1 259 ? -6.069 7.045 16.556 1.00 97.81 259 LEU A O 1
ATOM 1958 N N . LEU A 1 260 ? -4.100 6.400 15.709 1.00 97.56 260 LEU A N 1
ATOM 1959 C CA . LEU A 1 260 ? -3.746 5.540 16.838 1.00 97.56 260 LEU A CA 1
ATOM 1960 C C . LEU A 1 260 ? -3.569 6.352 18.130 1.00 97.56 260 LEU A C 1
ATOM 1962 O O . LEU A 1 260 ? -4.119 5.983 19.170 1.00 97.56 260 LEU A O 1
ATOM 1966 N N . ILE A 1 261 ? -2.876 7.491 18.059 1.00 97.25 261 ILE A N 1
ATOM 1967 C CA . ILE A 1 261 ? -2.706 8.402 19.199 1.00 97.25 261 ILE A CA 1
ATOM 1968 C C . ILE A 1 261 ? -4.060 8.990 19.622 1.00 97.25 261 ILE A C 1
ATOM 1970 O O . ILE A 1 261 ? -4.387 9.006 20.813 1.00 97.25 261 ILE A O 1
ATOM 1974 N N . ALA A 1 262 ? -4.873 9.438 18.662 1.00 95.19 262 ALA A N 1
ATOM 1975 C CA . ALA A 1 262 ? -6.188 10.014 18.935 1.00 95.19 262 ALA A CA 1
ATOM 1976 C C . ALA A 1 262 ? -7.151 9.003 19.589 1.00 95.19 262 ALA A C 1
ATOM 1978 O O . ALA A 1 262 ? -7.801 9.328 20.585 1.00 95.19 262 ALA A O 1
ATOM 1979 N N . SER A 1 263 ? -7.187 7.759 19.099 1.00 93.00 263 SER A N 1
ATOM 1980 C CA . SER A 1 263 ? -8.039 6.694 19.657 1.00 93.00 263 SER A CA 1
ATOM 1981 C C . SER A 1 263 ? -7.678 6.327 21.101 1.00 93.00 263 SER A C 1
ATOM 1983 O O . SER A 1 263 ? -8.558 6.031 21.917 1.00 93.00 263 SER A O 1
ATOM 1985 N N . ARG A 1 264 ? -6.390 6.415 21.471 1.00 91.31 264 ARG A N 1
ATOM 1986 C CA . ARG A 1 264 ? -5.951 6.178 22.854 1.00 91.31 264 ARG A CA 1
ATOM 1987 C C . ARG A 1 264 ? -6.466 7.253 23.808 1.00 91.31 264 ARG A C 1
ATOM 1989 O O . ARG A 1 264 ? -6.925 6.920 24.898 1.00 91.31 264 ARG A O 1
ATOM 1996 N N . ARG A 1 265 ? -6.426 8.522 23.388 1.00 84.44 265 ARG A N 1
ATOM 1997 C CA . ARG A 1 265 ? -6.909 9.666 24.183 1.00 84.44 265 ARG A CA 1
ATOM 1998 C C . ARG A 1 265 ? -8.425 9.634 24.377 1.00 84.44 265 ARG A C 1
ATOM 2000 O O . ARG A 1 265 ? -8.909 9.896 25.474 1.00 84.44 265 ARG A O 1
ATOM 2007 N N . ALA A 1 266 ? -9.174 9.261 23.340 1.00 78.50 266 ALA A N 1
ATOM 2008 C CA . ALA A 1 266 ? -10.625 9.104 23.436 1.00 78.50 266 ALA A CA 1
ATOM 2009 C C . ALA A 1 266 ? -11.014 8.019 24.458 1.00 78.50 266 ALA A C 1
ATOM 2011 O O . ALA A 1 266 ? -11.923 8.213 25.261 1.00 78.50 266 ALA A O 1
ATOM 2012 N N . SER A 1 267 ? -10.264 6.914 24.489 1.00 74.12 267 SER A N 1
ATOM 2013 C CA . SER A 1 267 ? -10.480 5.819 25.445 1.00 74.12 267 SER A CA 1
ATOM 2014 C C . SER A 1 267 ? -10.158 6.197 26.899 1.00 74.12 267 SER A C 1
ATOM 2016 O O . SER A 1 267 ? -10.712 5.591 27.814 1.00 74.12 267 SER A O 1
ATOM 2018 N N . SER A 1 268 ? -9.264 7.167 27.135 1.00 66.69 268 SER A N 1
ATOM 2019 C CA . SER A 1 268 ? -8.931 7.646 28.487 1.00 66.69 268 SER A CA 1
ATOM 2020 C C . SER A 1 268 ? -9.893 8.704 29.030 1.00 66.69 268 SER A C 1
ATOM 2022 O O . SER A 1 268 ? -9.975 8.842 30.240 1.00 66.69 268 SER A O 1
ATOM 2024 N N . LEU A 1 269 ? -10.600 9.440 28.165 1.00 65.12 269 LEU A N 1
ATOM 2025 C CA . LEU A 1 269 ? -11.558 10.487 28.563 1.00 65.12 269 LEU A CA 1
ATOM 2026 C C . LEU A 1 269 ? -12.972 9.951 28.852 1.00 65.12 269 LEU A C 1
ATOM 2028 O O . LEU A 1 269 ? -13.787 10.664 29.422 1.00 65.12 269 LEU A O 1
ATOM 2032 N N . GLY A 1 270 ? -13.278 8.724 28.421 1.00 57.31 270 GLY A N 1
ATOM 2033 C CA . GLY A 1 270 ? -14.558 8.050 28.677 1.00 57.31 270 GLY A CA 1
ATOM 2034 C C . GLY A 1 270 ? -14.572 7.155 29.923 1.00 57.31 270 GLY A C 1
ATOM 2035 O O . GLY A 1 270 ? -15.506 6.370 30.077 1.00 57.31 270 GLY A O 1
ATOM 2036 N N . LYS A 1 271 ? -13.526 7.218 30.753 1.00 47.53 271 LYS A N 1
ATOM 2037 C CA . LYS A 1 271 ? -13.437 6.579 32.073 1.00 47.53 271 LYS A CA 1
ATOM 2038 C C . LYS A 1 271 ? -13.503 7.651 33.145 1.00 47.53 271 LYS A C 1
ATOM 2040 O O . LYS A 1 271 ? -14.118 7.359 34.189 1.00 47.53 271 LYS A O 1
#

Radius of gyration: 28.94 Å; chains: 1; bounding box: 50×43×96 Å

Organism: NCBI:txid655015